Protein AF-A0A9W4PQX6-F1 (afdb_monomer)

pLDDT: mean 71.36, std 23.16, range [23.3, 97.5]

Nearest PDB structures (foldseek):
  2qww-assembly2_C  TM=5.609E-01  e=3.267E-01  Listeria monocytogenes serotype 4b str. F2365
  1ft9-assembly1_A  TM=4.928E-01  e=2.967E-01  Rhodospirillum rubrum
  6ix3-assembly1_A  TM=4.079E-01  e=1.087E+00  Aspergillus flavus NRRL3357
  8gx4-assembly1_A  TM=3.384E-01  e=5.036E-01  Apiospora montagnei NRRL 25634
  4gcv-assembly1_A  TM=5.183E-01  e=6.756E+00  Pseudomonas aeruginosa PAO1

Sequence (365 aa):
MRIHGFICISLPDEKLQSRQFAIALAAVDKQWQKLVLSVGYALLAWQEEPMTEKRDIGQQRVIEPTAARIAALKSDPQFTAAVLRFAEAVASHYRNRWLLNRLLNDRGRFLLAFLALDLHYNGEGEEGPPGLTAGRLKAACVTHGVCSAGRAGSVLATMRLFGLLAEARGRDGRERLLIPTERLLTIHRERWRKVFAAVAVVLPEGEAGASNLANERFIAAFVRELMLRFRAGLRPLDWAPELSVFAERDGGMMIALQLLAAYLAKSEGLGGQAQADLTIAGIAQRYSVSRAHVLGMLRSAEAAGLIRRMPDNRILVTPQMVDSFDNFFAGIILLQGDAIRSALSAAGSVRPRTVPKFTADEAPA

Mean predicted aligned error: 13.08 Å

Foldseek 3Di:
DDDDDDDDDDDDDPVVVVVVVVVVVVVVVVVVVVVVVVVVVVVVVPPDDDPPDLDPDDPPPQDACDPVLLVVLLPDPLLVVLLLLQLCLVLVLLPPPVLCLVQPQAQLSVVLLLLQLQLQLPNDPNPHDRFDALVSSQVVCVVLVSDHSVVSNVSVVVCVVVVQWFWFADPVSPTTTIDGDVVVLVSVLSSLLSNLVSLVSRAVLSVVLNVCSVPVLLVNQLSVSLVVCSSSPDDLCVLQVLQVLQNVARNSVVVLSLLVNQQVVCVVPDPDWGWRPDALVNSCVSSVHDSVSSVVSVVSNVVSVQWDADPVRTITGDVSSVVSSSSSSSSVSVSSSVSSVRSVVSSVPDDDPPSDPRDRDPDDD

Secondary structure (DSSP, 8-state):
---------PPP-HHHHHHHHHHHHHHHHHHHHHHHHHHHHHTGGGS-------------------HHHHHHHHTSTTHHHHHHHHHHHHHHHHTT-TTHHHHSSSHHHHHHHHHHHHHHHT-STTTSPP-B-HHHHHHHHHHTTS--HHHHHHHHHHHHHTTSEEEEE-TTSSSEEEEE-HHHHHHHHHHHHHHHHHHTTT-THHHHHHHTTT-HHHHHHHHHHHHHHHHTT--GGGG-GGGHHHHTSTTHHHHHHHHHHHHHHHHTTSSS-PEE---HHHHHHHHT--HHHHHHHHHHHHHTTSEEE-TTS-EEEPHHHHHHHHHHHHHHHHHHHHHHHHHHHHHHH-PPP-----PPP----

Solvent-accessible surface area (backbone atoms only — not comparable to full-atom values): 20488 Å² total; per-residue (Å²): 137,90,86,86,85,83,86,81,82,82,76,82,63,69,68,57,58,54,50,53,50,52,51,53,53,52,53,48,50,59,56,44,55,60,47,52,64,58,48,58,60,59,64,68,69,69,70,88,78,82,86,87,67,90,67,89,70,74,92,66,83,71,84,71,66,44,72,68,57,29,53,55,48,64,70,38,91,44,33,67,60,21,48,53,41,33,53,47,41,57,50,61,63,50,58,92,32,68,68,51,49,67,60,45,48,42,71,41,43,48,50,48,55,52,51,46,53,26,21,40,62,50,20,61,65,95,82,36,70,57,52,20,31,74,65,57,50,20,50,52,25,45,78,68,72,46,40,53,48,67,58,44,48,53,52,51,52,48,36,38,75,72,55,31,35,40,63,30,78,33,98,80,68,75,48,69,29,43,40,79,26,72,64,39,51,48,56,50,44,58,51,46,42,37,43,21,56,16,30,37,56,78,35,72,39,13,53,59,43,47,75,36,65,85,37,64,58,34,51,41,34,30,44,42,44,50,48,54,38,46,70,70,62,61,52,67,48,77,58,17,61,80,55,47,65,26,58,80,38,84,50,26,50,61,52,51,50,48,47,48,50,35,26,54,68,32,55,81,74,45,90,77,87,31,63,31,95,62,49,67,67,59,52,20,65,76,65,75,45,54,60,68,56,54,52,54,42,52,53,50,34,34,76,70,52,32,32,45,80,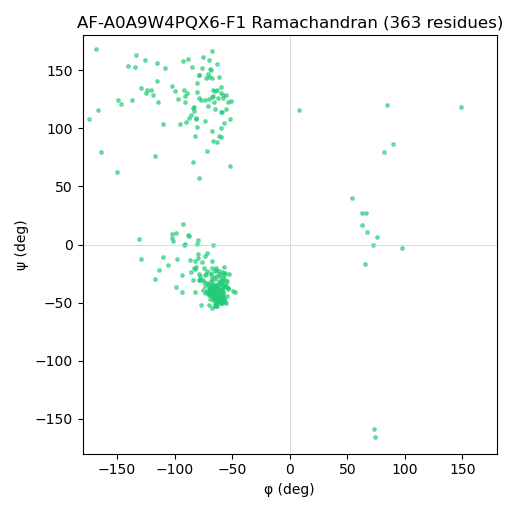44,100,86,66,44,46,36,71,30,71,61,38,51,53,36,48,51,34,28,46,35,34,47,43,45,49,51,36,54,22,35,52,51,9,55,55,48,51,76,70,56,82,79,79,76,73,76,86,67,66,61,69,83,72,84,129

Radius of gyration: 23.47 Å; Cα contacts (8 Å, |Δi|>4): 393; chains: 1; bounding box: 66×84×63 Å

Structure (mmCIF, N/CA/C/O backbone):
data_AF-A0A9W4PQX6-F1
#
_entry.id   AF-A0A9W4PQX6-F1
#
loop_
_atom_site.group_PDB
_atom_site.id
_atom_site.type_symbol
_atom_site.label_atom_id
_atom_site.label_alt_id
_atom_site.label_comp_id
_atom_site.label_asym_id
_atom_site.label_entity_id
_atom_site.label_seq_id
_atom_site.pdbx_PDB_ins_code
_atom_site.Cartn_x
_atom_site.Cartn_y
_atom_site.Cartn_z
_atom_site.occupancy
_atom_site.B_iso_or_equiv
_atom_site.auth_seq_id
_atom_site.auth_comp_id
_atom_site.auth_asym_id
_atom_site.auth_atom_id
_atom_site.pdbx_PDB_model_num
ATOM 1 N N . MET A 1 1 ? 40.539 61.967 -13.193 1.00 32.31 1 MET A N 1
ATOM 2 C CA . MET A 1 1 ? 39.643 61.757 -14.350 1.00 32.31 1 MET A CA 1
ATOM 3 C C . MET A 1 1 ? 38.990 60.388 -14.178 1.00 32.31 1 MET A C 1
ATOM 5 O O . MET A 1 1 ? 39.708 59.407 -14.062 1.00 32.31 1 MET A O 1
ATOM 9 N N . ARG A 1 2 ? 37.664 60.360 -13.985 1.00 33.97 2 ARG A N 1
ATOM 10 C CA . ARG A 1 2 ? 36.819 59.164 -13.772 1.00 33.97 2 ARG A CA 1
ATOM 11 C C . ARG A 1 2 ? 36.700 58.348 -15.060 1.00 33.97 2 ARG A C 1
ATOM 13 O O . ARG A 1 2 ? 36.529 59.005 -16.076 1.00 33.97 2 ARG A O 1
ATOM 20 N N . ILE A 1 3 ? 36.596 57.012 -14.978 1.00 26.78 3 ILE A N 1
ATOM 21 C CA . ILE A 1 3 ? 35.577 56.212 -15.700 1.00 26.78 3 ILE A CA 1
ATOM 22 C C . ILE A 1 3 ? 35.178 54.992 -14.838 1.00 26.78 3 ILE A C 1
ATOM 24 O O . ILE A 1 3 ? 36.016 54.177 -14.464 1.00 26.78 3 ILE A O 1
ATOM 28 N N . HIS A 1 4 ? 33.881 54.916 -14.519 1.00 30.69 4 HIS A N 1
ATOM 29 C CA . HIS A 1 4 ? 33.135 53.768 -13.988 1.00 30.69 4 HIS A CA 1
ATOM 30 C C . HIS A 1 4 ? 32.661 52.865 -15.139 1.00 30.69 4 HIS A C 1
ATOM 32 O O . HIS A 1 4 ? 32.341 53.375 -16.210 1.00 30.69 4 HIS A O 1
ATOM 38 N N . GLY A 1 5 ? 32.481 51.566 -14.885 1.00 25.84 5 GLY A N 1
ATOM 39 C CA . GLY A 1 5 ? 31.756 50.666 -15.788 1.00 25.84 5 GLY A CA 1
ATOM 40 C C . GLY A 1 5 ? 31.344 49.359 -15.109 1.00 25.84 5 GLY A C 1
ATOM 41 O O . GLY A 1 5 ? 32.008 48.346 -15.281 1.00 25.84 5 GLY A O 1
ATOM 42 N N . PHE A 1 6 ? 30.259 49.386 -14.329 1.00 27.08 6 PHE A N 1
ATOM 43 C CA . PHE A 1 6 ? 29.536 48.188 -13.884 1.00 27.08 6 PHE A CA 1
ATOM 44 C C . PHE A 1 6 ? 28.434 47.879 -14.908 1.00 27.08 6 PHE A C 1
ATOM 46 O O . PHE A 1 6 ? 27.573 48.723 -15.159 1.00 27.08 6 PHE A O 1
ATOM 53 N N . ILE A 1 7 ? 28.452 46.680 -15.491 1.00 26.45 7 ILE A N 1
ATOM 54 C CA . ILE A 1 7 ? 27.360 46.150 -16.317 1.00 26.45 7 ILE A CA 1
ATOM 55 C C . ILE A 1 7 ? 26.322 45.542 -15.368 1.00 26.45 7 ILE A C 1
ATOM 57 O O . ILE A 1 7 ? 26.598 44.570 -14.670 1.00 26.45 7 ILE A O 1
ATOM 61 N N . CYS A 1 8 ? 25.132 46.139 -15.335 1.00 23.45 8 CYS A N 1
ATOM 62 C CA . CYS A 1 8 ? 23.981 45.663 -14.577 1.00 23.45 8 CYS A CA 1
ATOM 63 C C . CYS A 1 8 ? 23.167 44.709 -15.470 1.00 23.45 8 CYS A C 1
ATOM 65 O O . CYS A 1 8 ? 22.493 45.158 -16.398 1.00 23.45 8 CYS A O 1
ATOM 67 N N . ILE A 1 9 ? 23.238 43.398 -15.224 1.00 28.42 9 ILE A N 1
ATOM 68 C CA . ILE A 1 9 ? 22.330 42.418 -15.839 1.00 28.42 9 ILE A CA 1
ATOM 69 C C . ILE A 1 9 ? 21.036 42.442 -15.018 1.00 28.42 9 ILE A C 1
ATOM 71 O O . ILE A 1 9 ? 21.017 42.007 -13.869 1.00 28.42 9 ILE A O 1
ATOM 75 N N . SER A 1 10 ? 19.966 43.000 -15.587 1.00 26.70 10 SER A N 1
ATOM 76 C CA . SER A 1 10 ? 18.638 42.999 -14.962 1.00 26.70 10 SER A CA 1
ATOM 77 C C . SER A 1 10 ? 18.047 41.588 -14.993 1.00 26.70 10 SER A C 1
ATOM 79 O O . SER A 1 10 ? 17.844 41.021 -16.065 1.00 26.70 10 SER A O 1
ATOM 81 N N . LEU A 1 11 ? 17.773 41.028 -13.814 1.00 28.11 11 LEU A N 1
ATOM 82 C CA . LEU A 1 11 ? 16.992 39.800 -13.650 1.00 28.11 11 LEU A CA 1
ATOM 83 C C . LEU A 1 11 ? 15.502 40.091 -13.923 1.00 28.11 11 LEU A C 1
ATOM 85 O O . LEU A 1 11 ? 15.027 41.173 -13.566 1.00 28.11 11 LEU A O 1
ATOM 89 N N . PRO A 1 12 ? 14.753 39.167 -14.552 1.00 36.75 12 PRO A N 1
ATOM 90 C CA . PRO A 1 12 ? 13.342 39.378 -14.851 1.00 36.75 12 PRO A CA 1
ATOM 91 C C . PRO A 1 12 ? 12.485 39.419 -13.577 1.00 36.75 12 PRO A C 1
ATOM 93 O O . PRO A 1 12 ? 12.720 38.686 -12.619 1.00 36.75 12 PRO A O 1
ATOM 96 N N . ASP A 1 13 ? 11.476 40.290 -13.607 1.00 43.06 13 ASP A N 1
ATOM 97 C CA . ASP A 1 13 ? 10.558 40.609 -12.512 1.00 43.06 13 ASP A CA 1
ATOM 98 C C . ASP A 1 13 ? 9.788 39.366 -12.016 1.00 43.06 13 ASP A C 1
ATOM 100 O O . ASP A 1 13 ? 8.944 38.796 -12.716 1.00 43.06 13 ASP A O 1
ATOM 104 N N . GLU A 1 14 ? 10.070 38.968 -10.775 1.00 34.97 14 GLU A N 1
ATOM 105 C CA . GLU A 1 14 ? 9.488 37.840 -10.032 1.00 34.97 14 GLU A CA 1
ATOM 106 C C . GLU A 1 14 ? 7.942 37.883 -9.999 1.00 34.97 14 GLU A C 1
ATOM 108 O O . GLU A 1 14 ? 7.259 36.853 -9.954 1.00 34.97 14 GLU A O 1
ATOM 113 N N . LYS A 1 15 ? 7.349 39.080 -10.129 1.00 37.41 15 LYS A N 1
ATOM 114 C CA . LYS A 1 15 ? 5.890 39.260 -10.202 1.00 37.41 15 LYS A CA 1
ATOM 115 C C . LYS A 1 15 ? 5.291 38.817 -11.538 1.00 37.41 15 LYS A C 1
ATOM 117 O O . LYS A 1 15 ? 4.115 38.438 -11.576 1.00 37.41 15 LYS A O 1
ATOM 122 N N . LEU A 1 16 ? 6.065 38.835 -12.624 1.00 35.56 16 LEU A N 1
ATOM 123 C CA . LEU A 1 16 ? 5.603 38.433 -13.954 1.00 35.56 16 LEU A CA 1
ATOM 124 C C . LEU A 1 16 ? 5.495 36.902 -14.068 1.00 35.56 16 LEU A C 1
ATOM 126 O O . LEU A 1 16 ? 4.502 36.396 -14.594 1.00 35.56 16 LEU A O 1
ATOM 130 N N . GLN A 1 17 ? 6.451 36.166 -13.487 1.00 36.84 17 GLN A N 1
ATOM 131 C CA . GLN A 1 17 ? 6.429 34.697 -13.426 1.00 36.84 17 GLN A CA 1
ATOM 132 C C . GLN A 1 17 ? 5.289 34.176 -12.540 1.00 36.84 17 GLN A C 1
ATOM 134 O O . GLN A 1 17 ? 4.568 33.256 -12.929 1.00 36.84 17 GLN A O 1
ATOM 139 N N . SER A 1 18 ? 5.045 34.821 -11.395 1.00 34.16 18 SER A N 1
ATOM 140 C CA . SER A 1 18 ? 3.942 34.462 -10.493 1.00 34.16 18 SER A CA 1
ATOM 141 C C . SER A 1 18 ? 2.560 34.664 -11.143 1.00 34.16 18 SER A C 1
ATOM 143 O O . SER A 1 18 ? 1.666 33.822 -11.019 1.00 34.16 18 SER A O 1
ATOM 145 N N . ARG A 1 19 ? 2.393 35.730 -11.942 1.00 33.38 19 ARG A N 1
ATOM 146 C CA . ARG A 1 19 ? 1.160 35.978 -12.710 1.00 33.38 19 ARG A CA 1
ATOM 147 C C . ARG A 1 19 ? 0.950 34.983 -13.850 1.00 33.38 19 ARG A C 1
ATOM 149 O O . ARG A 1 19 ? -0.172 34.515 -14.027 1.00 33.38 19 ARG A O 1
ATOM 156 N N . GLN A 1 20 ? 1.994 34.626 -14.596 1.00 35.16 20 GLN A N 1
ATOM 157 C CA . GLN A 1 20 ? 1.889 33.618 -15.659 1.00 35.16 20 GLN A CA 1
ATOM 158 C C . GLN A 1 20 ? 1.572 32.222 -15.096 1.00 35.16 20 GLN A C 1
ATOM 160 O O . GLN A 1 20 ? 0.740 31.510 -15.659 1.00 35.16 20 GLN A O 1
ATOM 165 N N . PHE A 1 21 ? 2.134 31.871 -13.934 1.00 33.53 21 PHE A N 1
ATOM 166 C CA . PHE A 1 21 ? 1.830 30.625 -13.226 1.00 33.53 21 PHE A CA 1
ATOM 167 C C . PHE A 1 21 ? 0.376 30.577 -12.724 1.00 33.53 21 PHE A C 1
ATOM 169 O O . PHE A 1 21 ? -0.311 29.569 -12.894 1.00 33.53 21 PHE A O 1
ATOM 176 N N . ALA A 1 22 ? -0.139 31.687 -12.181 1.00 32.38 22 ALA A N 1
ATOM 177 C CA . ALA A 1 22 ? -1.535 31.799 -11.753 1.00 32.38 22 ALA A CA 1
ATOM 178 C C . ALA A 1 22 ? -2.531 31.714 -12.929 1.00 32.38 22 ALA A C 1
ATOM 180 O O . ALA A 1 22 ? -3.585 31.089 -12.804 1.00 32.38 22 ALA A O 1
ATOM 181 N N . ILE A 1 23 ? -2.188 32.289 -14.088 1.00 35.59 23 ILE A N 1
ATOM 182 C CA . ILE A 1 23 ? -3.003 32.207 -15.312 1.00 35.59 23 ILE A CA 1
ATOM 183 C C . ILE A 1 23 ? -3.014 30.774 -15.867 1.00 35.59 23 ILE A C 1
ATOM 185 O O . ILE A 1 23 ? -4.077 30.278 -16.243 1.00 35.59 23 ILE A O 1
ATOM 189 N N . ALA A 1 24 ? -1.873 30.074 -15.848 1.00 30.69 24 ALA A N 1
ATOM 190 C CA . ALA A 1 24 ? -1.791 28.664 -16.234 1.00 30.69 24 ALA A CA 1
ATOM 191 C C . ALA A 1 24 ? -2.623 27.761 -15.301 1.00 30.69 24 ALA A C 1
ATOM 193 O O . ALA A 1 24 ? -3.370 26.908 -15.776 1.00 30.69 24 ALA A O 1
ATOM 194 N N . LEU A 1 25 ? -2.583 28.000 -13.985 1.00 32.41 25 LEU A N 1
ATOM 195 C CA . LEU A 1 25 ? -3.416 27.306 -12.991 1.00 32.41 25 LEU A CA 1
ATOM 196 C C . LEU A 1 25 ? -4.920 27.541 -13.202 1.00 32.41 25 LEU A C 1
ATOM 198 O O . LEU A 1 25 ? -5.701 26.595 -13.127 1.00 32.41 25 LEU A O 1
ATOM 202 N N . ALA A 1 26 ? -5.331 28.772 -13.517 1.00 30.94 26 ALA A N 1
ATOM 203 C CA . ALA A 1 26 ? -6.734 29.107 -13.770 1.00 30.94 26 ALA A CA 1
ATOM 204 C C . ALA A 1 26 ? -7.260 28.540 -15.106 1.00 30.94 26 ALA A C 1
ATOM 206 O O . ALA A 1 26 ? -8.431 28.165 -15.210 1.00 30.94 26 ALA A O 1
ATOM 207 N N . ALA A 1 27 ? -6.403 28.450 -16.129 1.00 30.02 27 ALA A N 1
ATOM 208 C CA . ALA A 1 27 ? -6.736 27.821 -17.408 1.00 30.02 27 ALA A CA 1
ATOM 209 C C . ALA A 1 27 ? -6.900 26.297 -17.265 1.00 30.02 27 ALA A C 1
ATOM 211 O O . ALA A 1 27 ? -7.849 25.721 -17.801 1.00 30.02 27 ALA A O 1
ATOM 212 N N . VAL A 1 28 ? -6.030 25.670 -16.465 1.00 32.38 28 VAL A N 1
ATOM 213 C CA . VAL A 1 28 ? -6.141 24.265 -16.058 1.00 32.38 28 VAL A CA 1
ATOM 214 C C . VAL A 1 28 ? -7.462 24.058 -15.302 1.00 32.38 28 VAL A C 1
ATOM 216 O O . VAL A 1 28 ? -8.259 23.220 -15.710 1.00 32.38 28 VAL A O 1
ATOM 219 N N . ASP A 1 29 ? -7.790 24.874 -14.302 1.00 31.98 29 ASP A N 1
ATOM 220 C CA . ASP A 1 29 ? -9.014 24.714 -13.497 1.00 31.98 29 ASP A CA 1
ATOM 221 C C . ASP A 1 29 ? -10.322 24.743 -14.326 1.00 31.98 29 ASP A C 1
ATOM 223 O O . ASP A 1 29 ? -11.192 23.884 -14.163 1.00 31.98 29 ASP A O 1
ATOM 227 N N . LYS A 1 30 ? -10.439 25.641 -15.317 1.00 30.09 30 LYS A N 1
ATOM 228 C CA . LYS A 1 30 ? -11.629 25.719 -16.196 1.00 30.09 30 LYS A CA 1
ATOM 229 C C . LYS A 1 30 ? -11.773 24.533 -17.154 1.00 30.09 30 LYS A C 1
ATOM 231 O O . LYS A 1 30 ? -12.891 24.092 -17.432 1.00 30.09 30 LYS A O 1
ATOM 236 N N . GLN A 1 31 ? -10.664 24.007 -17.672 1.00 32.38 31 GLN A N 1
ATOM 237 C CA . GLN A 1 31 ? -10.676 22.836 -18.555 1.00 32.38 31 GLN A CA 1
ATOM 238 C C . GLN A 1 31 ? -10.920 21.546 -17.750 1.00 32.38 31 GLN A C 1
ATOM 240 O O . GLN A 1 31 ? -11.607 20.636 -18.218 1.00 32.38 31 GLN A O 1
ATOM 245 N N . TRP A 1 32 ? -10.465 21.520 -16.493 1.00 28.58 32 TRP A N 1
ATOM 246 C CA . TRP A 1 32 ? -10.729 20.461 -15.521 1.00 28.58 32 TRP A CA 1
ATOM 247 C C . TRP A 1 32 ? -12.179 20.428 -15.028 1.00 28.58 32 TRP A C 1
ATOM 249 O O . TRP A 1 32 ? -12.719 19.335 -14.892 1.00 28.58 32 TRP A O 1
ATOM 259 N N . GLN A 1 33 ? -12.855 21.565 -14.830 1.00 28.39 33 GLN A N 1
ATOM 260 C CA . GLN A 1 33 ? -14.284 21.583 -14.471 1.00 28.39 33 GLN A CA 1
ATOM 261 C C . GLN A 1 33 ? -15.171 20.952 -15.559 1.00 28.39 33 GLN A C 1
ATOM 263 O O . GLN A 1 33 ? -16.086 20.191 -15.246 1.00 28.39 33 GLN A O 1
ATOM 268 N N . LYS A 1 34 ? -14.852 21.174 -16.844 1.00 28.42 34 LYS A N 1
ATOM 269 C CA . LYS A 1 34 ? -15.540 20.506 -17.966 1.00 28.42 34 LYS A CA 1
ATOM 270 C C . LYS A 1 34 ? -15.238 19.001 -18.030 1.00 28.42 34 LYS A C 1
ATOM 272 O O . LYS A 1 34 ? -16.135 18.214 -18.320 1.00 28.42 34 LYS A O 1
ATOM 277 N N . LEU A 1 35 ? -14.010 18.589 -17.699 1.00 26.25 35 LEU A N 1
ATOM 278 C CA . LEU A 1 35 ? -13.604 17.179 -17.670 1.00 26.25 35 LEU A CA 1
ATOM 279 C C . LEU A 1 35 ? -14.236 16.417 -16.488 1.00 26.25 35 LEU A C 1
ATOM 281 O O . LEU A 1 35 ? -14.720 15.303 -16.660 1.00 26.25 35 LEU A O 1
ATOM 285 N N . VAL A 1 36 ? -14.300 17.028 -15.302 1.00 26.38 36 VAL A N 1
ATOM 286 C CA . VAL A 1 36 ? -14.896 16.452 -14.081 1.00 26.38 36 VAL A CA 1
ATOM 287 C C . VAL A 1 36 ? -16.397 16.192 -14.251 1.00 26.38 36 VAL A C 1
ATOM 289 O O . VAL A 1 36 ? -16.878 15.148 -13.815 1.00 26.38 36 VAL A O 1
ATOM 292 N N . LEU A 1 37 ? -17.117 17.067 -14.960 1.00 25.92 37 LEU A N 1
ATOM 293 C CA . LEU A 1 37 ? -18.530 16.848 -15.290 1.00 25.92 37 LEU A CA 1
ATOM 294 C C . LEU A 1 37 ? -18.735 15.689 -16.286 1.00 25.92 37 LEU A C 1
ATOM 296 O O . LEU A 1 37 ? -19.722 14.969 -16.178 1.00 25.92 37 LEU A O 1
ATOM 300 N N . SER A 1 38 ? -17.781 15.442 -17.192 1.00 23.78 38 SER A N 1
ATOM 301 C CA . SER A 1 38 ? -17.826 14.290 -18.112 1.00 23.78 38 SER A CA 1
ATOM 302 C C . SER A 1 38 ? -17.424 12.956 -17.456 1.00 23.78 38 SER A C 1
ATOM 304 O O . SER A 1 38 ? -17.936 11.900 -17.818 1.00 23.78 38 SER A O 1
ATOM 306 N N . VAL A 1 39 ? -16.549 12.995 -16.443 1.00 26.14 39 VAL A N 1
ATOM 307 C CA . VAL A 1 39 ? -16.068 11.816 -15.697 1.00 26.14 39 VAL A CA 1
ATOM 308 C C . VAL A 1 39 ? -17.096 11.326 -14.671 1.00 26.14 39 VAL A C 1
ATOM 310 O O . VAL A 1 39 ? -17.155 10.129 -14.396 1.00 26.14 39 VAL A O 1
ATOM 313 N N . GLY A 1 40 ? -17.955 12.215 -14.160 1.00 23.30 40 GLY A N 1
ATOM 314 C CA . GLY A 1 40 ? -19.040 11.857 -13.239 1.00 23.30 40 GLY A CA 1
ATOM 315 C C . GLY A 1 40 ? -20.031 10.828 -13.803 1.00 23.30 40 GLY A C 1
ATOM 316 O O . GLY A 1 40 ? -20.529 10.000 -13.049 1.00 23.30 40 GLY A O 1
ATOM 317 N N . TYR A 1 41 ? -20.249 10.809 -15.123 1.00 23.72 41 TYR A N 1
ATOM 318 C CA . TYR A 1 41 ? -21.121 9.823 -15.779 1.00 23.72 41 TYR A CA 1
ATOM 319 C C . TYR A 1 41 ? -20.454 8.451 -15.971 1.00 23.72 41 TYR A C 1
ATOM 321 O O . TYR A 1 41 ? -21.124 7.427 -15.893 1.00 23.72 41 TYR A O 1
ATOM 329 N N . ALA A 1 42 ? -19.128 8.401 -16.138 1.00 25.17 42 ALA A N 1
ATOM 330 C CA . ALA A 1 42 ? -18.387 7.140 -16.243 1.00 25.17 42 ALA A CA 1
ATOM 331 C C . ALA A 1 42 ? -18.228 6.420 -14.887 1.00 25.17 42 ALA A C 1
ATOM 333 O O . ALA A 1 42 ? -18.003 5.214 -14.856 1.00 25.17 42 ALA A O 1
ATOM 334 N N . LEU A 1 43 ? -18.370 7.143 -13.768 1.00 23.91 43 LEU A N 1
ATOM 335 C CA . LEU A 1 43 ? -18.372 6.580 -12.410 1.00 23.91 43 LEU A CA 1
ATOM 336 C C . LEU A 1 43 ? -19.646 5.783 -12.080 1.00 23.91 43 LEU A C 1
ATOM 338 O O . LEU A 1 43 ? -19.595 4.920 -11.211 1.00 23.91 43 LEU A O 1
ATOM 342 N N . LEU A 1 44 ? -20.763 6.043 -12.771 1.00 25.16 44 LEU A N 1
ATOM 343 C CA . LEU A 1 44 ? -22.018 5.298 -12.597 1.00 25.16 44 LEU A CA 1
ATOM 344 C C . LEU A 1 44 ? -22.046 3.983 -13.394 1.00 25.16 44 LEU A C 1
ATOM 346 O O . LEU A 1 44 ? -22.762 3.068 -13.015 1.00 25.16 44 LEU A O 1
ATOM 350 N N . ALA A 1 45 ? -21.220 3.853 -14.436 1.00 25.30 45 ALA A N 1
ATOM 351 C CA . ALA A 1 45 ? -21.084 2.630 -15.235 1.00 25.30 45 ALA A CA 1
ATOM 352 C C . ALA A 1 45 ? -20.047 1.632 -14.669 1.00 25.30 45 ALA A C 1
ATOM 354 O O . ALA A 1 45 ? -19.695 0.666 -15.336 1.00 25.30 45 ALA A O 1
ATOM 355 N N . TRP A 1 46 ? -19.508 1.888 -13.468 1.00 31.27 46 TRP A N 1
ATOM 356 C CA . TRP A 1 46 ? -18.501 1.046 -12.798 1.00 31.27 46 TRP A CA 1
ATOM 357 C C . TRP A 1 46 ? -19.117 -0.021 -11.873 1.00 31.27 46 TRP A C 1
ATOM 359 O O . TRP A 1 46 ? -18.391 -0.779 -11.233 1.00 31.27 46 TRP A O 1
ATOM 369 N N . GLN A 1 47 ? -20.447 -0.080 -11.780 1.00 30.16 47 GLN A N 1
ATOM 370 C CA . GLN A 1 47 ? -21.140 -1.166 -11.096 1.00 30.16 47 GLN A CA 1
ATOM 371 C C . GLN A 1 47 ? -21.443 -2.269 -12.107 1.00 30.16 47 GLN A C 1
ATOM 373 O O . GLN A 1 47 ? -22.052 -1.991 -13.131 1.00 30.16 47 GLN A O 1
ATOM 378 N N . GLU A 1 48 ? -21.036 -3.491 -11.760 1.00 33.59 48 GLU A N 1
ATOM 379 C CA . GLU A 1 48 ? -21.229 -4.751 -12.494 1.00 33.59 48 GLU A CA 1
ATOM 380 C C . GLU A 1 48 ? -20.123 -5.101 -13.501 1.00 33.59 48 GLU A C 1
ATOM 382 O O . GLU A 1 48 ? -20.211 -4.824 -14.686 1.00 33.59 48 GLU A O 1
ATOM 387 N N . GLU A 1 49 ? -19.071 -5.760 -13.001 1.00 28.22 49 GLU A N 1
ATOM 388 C CA . GLU A 1 49 ? -18.674 -7.082 -13.514 1.00 28.22 49 GLU A CA 1
ATOM 389 C C . GLU A 1 49 ? -17.667 -7.742 -12.543 1.00 28.22 49 GLU A C 1
ATOM 391 O O . GLU A 1 49 ? -16.566 -7.220 -12.327 1.00 28.22 49 GLU A O 1
ATOM 396 N N . PRO A 1 50 ? -18.011 -8.875 -11.899 1.00 33.69 50 PRO A N 1
ATOM 397 C CA . PRO A 1 50 ? -17.031 -9.663 -11.165 1.00 33.69 50 PRO A CA 1
ATOM 398 C C . PRO A 1 50 ? -16.048 -10.274 -12.170 1.00 33.69 50 PRO A C 1
ATOM 400 O O . PRO A 1 50 ? -16.460 -10.941 -13.112 1.00 33.69 50 PRO A O 1
ATOM 403 N N . MET A 1 51 ? -14.740 -10.073 -11.972 1.00 37.16 51 MET A N 1
ATOM 404 C CA . MET A 1 51 ? -13.725 -10.765 -12.773 1.00 37.16 51 MET A CA 1
ATOM 405 C C . MET A 1 51 ? -13.756 -12.267 -12.463 1.00 37.16 51 MET A C 1
ATOM 407 O O . MET A 1 51 ? -13.059 -12.755 -11.573 1.00 37.16 51 MET A O 1
ATOM 411 N N . THR A 1 52 ? -14.578 -13.006 -13.199 1.00 33.00 52 THR A N 1
ATOM 412 C CA . THR A 1 52 ? -14.668 -14.464 -13.172 1.00 33.00 52 THR A CA 1
ATOM 413 C C . THR A 1 52 ? -13.599 -15.069 -14.074 1.00 33.00 52 THR A C 1
ATOM 415 O O . THR A 1 52 ? -13.916 -15.579 -15.136 1.00 33.00 52 THR A O 1
ATOM 418 N N . GLU A 1 53 ? -12.328 -14.988 -13.679 1.00 34.94 53 GLU A N 1
ATOM 419 C CA . GLU A 1 53 ? -11.321 -15.993 -14.058 1.00 34.94 53 GLU A CA 1
ATOM 420 C C . GLU A 1 53 ? -9.993 -15.721 -13.344 1.00 34.94 53 GLU A C 1
ATOM 422 O O . GLU A 1 53 ? -9.248 -14.795 -13.677 1.00 34.94 53 GLU A O 1
ATOM 427 N N . LYS A 1 54 ? -9.661 -16.566 -12.361 1.00 37.53 54 LYS A N 1
ATOM 428 C CA . LYS A 1 54 ? -8.277 -16.722 -11.903 1.00 37.53 54 LYS A CA 1
ATOM 429 C C . LYS A 1 54 ? -7.504 -17.369 -13.053 1.00 37.53 54 LYS A C 1
ATOM 431 O O . LYS A 1 54 ? -7.587 -18.576 -13.243 1.00 37.53 54 LYS A O 1
ATOM 436 N N . ARG A 1 55 ? -6.801 -16.568 -13.854 1.00 42.75 55 ARG A N 1
ATOM 437 C CA . ARG A 1 55 ? -5.919 -17.100 -14.900 1.00 42.75 55 ARG A CA 1
ATOM 438 C C . ARG A 1 55 ? -4.709 -17.757 -14.245 1.00 42.75 55 ARG A C 1
ATOM 440 O O . ARG A 1 55 ? -4.024 -17.120 -13.447 1.00 42.75 55 ARG A O 1
ATOM 447 N N . ASP A 1 56 ? -4.476 -19.016 -14.596 1.00 37.44 56 ASP A N 1
ATOM 448 C CA . ASP A 1 56 ? -3.340 -19.828 -14.161 1.00 37.44 56 ASP A CA 1
ATOM 449 C C . ASP A 1 56 ? -2.064 -19.327 -14.860 1.00 37.44 56 ASP A C 1
ATOM 451 O O . ASP A 1 56 ? -1.656 -19.795 -15.922 1.00 37.44 56 ASP A O 1
ATOM 455 N N . ILE A 1 57 ? -1.493 -18.251 -14.322 1.00 42.78 57 ILE A N 1
ATOM 456 C CA . ILE A 1 57 ? -0.197 -17.721 -14.745 1.00 42.78 57 ILE A CA 1
ATOM 457 C C . ILE A 1 57 ? 0.854 -18.573 -14.044 1.00 42.78 57 ILE A C 1
ATOM 459 O O . ILE A 1 57 ? 0.977 -18.473 -12.828 1.00 42.78 57 ILE A O 1
ATOM 463 N N . GLY A 1 58 ? 1.542 -19.410 -14.829 1.00 41.72 58 GLY A N 1
ATOM 464 C CA . GLY A 1 58 ? 2.696 -20.257 -14.496 1.00 41.72 58 GLY A CA 1
ATOM 465 C C . GLY A 1 58 ? 3.083 -20.333 -13.019 1.00 41.72 58 GLY A C 1
ATOM 466 O O . GLY A 1 58 ? 3.531 -19.345 -12.446 1.00 41.72 58 GLY A O 1
ATOM 467 N N . GLN A 1 59 ? 2.956 -21.534 -12.447 1.00 40.81 59 GLN A N 1
ATOM 468 C CA . GLN A 1 59 ? 3.208 -21.926 -11.053 1.00 40.81 59 GLN A CA 1
ATOM 469 C C . GLN A 1 59 ? 4.590 -21.524 -10.493 1.00 40.81 59 GLN A C 1
ATOM 471 O O . GLN A 1 59 ? 5.409 -22.362 -10.122 1.00 40.81 59 GLN A O 1
ATOM 476 N N . GLN A 1 60 ? 4.846 -20.236 -10.321 1.00 47.88 60 GLN A N 1
ATOM 477 C CA . GLN A 1 60 ? 5.750 -19.758 -9.294 1.00 47.88 60 GLN A CA 1
ATOM 478 C C . GLN A 1 60 ? 4.887 -19.644 -8.042 1.00 47.88 60 GLN A C 1
ATOM 480 O O . GLN A 1 60 ? 3.936 -18.865 -8.021 1.00 47.88 60 GLN A O 1
ATOM 485 N N . ARG A 1 61 ? 5.133 -20.496 -7.034 1.00 58.56 61 ARG A N 1
ATOM 486 C CA . ARG A 1 61 ? 4.329 -20.537 -5.800 1.00 58.56 61 ARG A CA 1
ATOM 487 C C . ARG A 1 61 ? 4.383 -19.175 -5.109 1.00 58.56 61 ARG A C 1
ATOM 489 O O . ARG A 1 61 ? 5.278 -18.907 -4.311 1.00 58.56 61 ARG A O 1
ATOM 496 N N . VAL A 1 62 ? 3.418 -18.316 -5.422 1.00 68.38 62 VAL A N 1
ATOM 497 C CA . VAL A 1 62 ? 3.154 -17.092 -4.681 1.00 68.38 62 VAL A CA 1
ATOM 498 C C . VAL A 1 62 ? 2.837 -17.510 -3.253 1.00 68.38 62 VAL A C 1
ATOM 500 O O . VAL A 1 62 ? 1.851 -18.197 -2.999 1.00 68.38 62 VAL A O 1
ATOM 503 N N . ILE A 1 63 ? 3.708 -17.124 -2.323 1.00 76.94 63 ILE A N 1
ATOM 504 C CA . ILE A 1 63 ? 3.464 -17.352 -0.903 1.00 76.94 63 ILE A CA 1
ATOM 505 C C . ILE A 1 63 ? 2.391 -16.356 -0.468 1.00 76.94 63 ILE A C 1
ATOM 507 O O . ILE A 1 63 ? 2.650 -15.156 -0.357 1.00 76.94 63 ILE A O 1
ATOM 511 N N . GLU A 1 64 ? 1.180 -16.861 -0.261 1.00 81.56 64 GLU A N 1
ATOM 512 C CA . GLU A 1 64 ? 0.070 -16.082 0.266 1.00 81.56 64 GLU A CA 1
ATOM 513 C C . GLU A 1 64 ? 0.175 -15.965 1.803 1.00 81.56 64 GLU A C 1
ATOM 515 O O . GLU A 1 64 ? 0.518 -16.933 2.498 1.00 81.56 64 GLU A O 1
ATOM 520 N N . PRO A 1 65 ? -0.106 -14.785 2.376 1.00 87.69 65 PRO A N 1
ATOM 521 C CA . PRO A 1 65 ? -0.413 -14.628 3.793 1.00 87.69 65 PRO A CA 1
ATOM 522 C C . PRO A 1 65 ? -1.674 -15.421 4.171 1.00 87.69 65 PRO A C 1
ATOM 524 O O . PRO A 1 65 ? -2.795 -14.943 4.033 1.00 87.69 65 PRO A O 1
ATOM 527 N N . THR A 1 66 ? -1.498 -16.659 4.634 1.00 92.44 66 THR A N 1
ATOM 528 C CA . THR A 1 66 ? -2.618 -17.489 5.095 1.00 92.44 66 THR A CA 1
ATOM 529 C C . THR A 1 66 ? -3.195 -16.962 6.411 1.00 92.44 66 THR A C 1
ATOM 531 O O . THR A 1 66 ? -2.496 -16.310 7.190 1.00 92.44 66 THR A O 1
ATOM 534 N N . ALA A 1 67 ? -4.446 -17.321 6.715 1.00 92.25 67 ALA A N 1
ATOM 535 C CA . ALA A 1 67 ? -5.100 -16.962 7.978 1.00 92.25 67 ALA A CA 1
ATOM 536 C C . ALA A 1 67 ? -4.274 -17.372 9.214 1.00 92.25 67 ALA A C 1
ATOM 538 O O . ALA A 1 67 ? -4.160 -16.605 10.166 1.00 92.25 67 ALA A O 1
ATOM 539 N N . ALA A 1 68 ? -3.619 -18.540 9.174 1.00 95.25 68 ALA A N 1
ATOM 540 C CA . ALA A 1 68 ? -2.741 -18.999 10.251 1.00 95.25 68 ALA A CA 1
ATOM 541 C C . ALA A 1 68 ? -1.509 -18.095 10.438 1.00 95.25 68 ALA A C 1
ATOM 543 O O . ALA A 1 68 ? -1.141 -17.783 11.568 1.00 95.25 68 ALA A O 1
ATOM 544 N N . ARG A 1 69 ? -0.885 -17.632 9.345 1.00 96.19 69 ARG A N 1
ATOM 545 C CA . ARG A 1 69 ? 0.256 -16.702 9.413 1.00 96.19 69 ARG A CA 1
ATOM 546 C C . ARG A 1 69 ? -0.170 -15.323 9.905 1.00 96.19 69 ARG A C 1
ATOM 548 O O . ARG A 1 69 ? 0.561 -14.711 10.676 1.00 96.19 69 ARG A O 1
ATOM 555 N N . ILE A 1 70 ? -1.343 -14.854 9.479 1.00 95.75 70 ILE A N 1
ATOM 556 C CA . ILE A 1 70 ? -1.938 -13.601 9.956 1.00 95.75 70 ILE A CA 1
ATOM 557 C C . ILE A 1 70 ? -2.177 -13.679 11.467 1.00 95.75 70 ILE A C 1
ATOM 559 O O . ILE A 1 70 ? -1.722 -12.802 12.194 1.00 95.75 70 ILE A O 1
ATOM 563 N N . ALA A 1 71 ? -2.811 -14.751 11.951 1.00 96.25 71 ALA A N 1
ATOM 564 C CA . ALA A 1 71 ? -3.050 -14.959 13.377 1.00 96.25 71 ALA A CA 1
ATOM 565 C C . ALA A 1 71 ? -1.742 -15.044 14.182 1.00 96.25 71 ALA A C 1
ATOM 567 O O . ALA A 1 71 ? -1.632 -14.417 15.234 1.00 96.25 71 ALA A O 1
ATOM 568 N N . ALA A 1 72 ? -0.735 -15.757 13.667 1.00 96.75 72 ALA A N 1
ATOM 569 C CA . ALA A 1 72 ? 0.578 -15.839 14.300 1.00 96.75 72 ALA A CA 1
ATOM 570 C C . ALA A 1 72 ? 1.248 -14.460 14.407 1.00 96.75 72 ALA A C 1
ATOM 572 O O . ALA A 1 72 ? 1.714 -14.094 15.482 1.00 96.75 72 ALA A O 1
ATOM 573 N N . LEU A 1 73 ? 1.236 -13.660 13.334 1.00 96.19 73 LEU A N 1
ATOM 574 C CA . LEU A 1 73 ? 1.816 -12.315 13.361 1.00 96.19 73 LEU A CA 1
ATOM 575 C C . LEU A 1 73 ? 1.055 -11.378 14.313 1.00 96.19 73 LEU A C 1
ATOM 577 O O . LEU A 1 73 ? 1.685 -10.600 15.018 1.00 96.19 73 LEU A O 1
ATOM 581 N N . LYS A 1 74 ? -0.279 -11.477 14.382 1.00 95.81 74 LYS A N 1
ATOM 582 C CA . LYS A 1 74 ? -1.105 -10.706 15.332 1.00 95.81 74 LYS A CA 1
ATOM 583 C C . LYS A 1 74 ? -0.800 -11.032 16.796 1.00 95.81 74 LYS A C 1
ATOM 585 O O . LYS A 1 74 ? -1.025 -10.191 17.658 1.00 95.81 74 LYS A O 1
ATOM 590 N N . SER A 1 75 ? -0.316 -12.242 17.080 1.00 96.50 75 SER A N 1
ATOM 591 C CA . SER A 1 75 ? 0.077 -12.650 18.435 1.00 96.50 75 SER A CA 1
ATOM 592 C C . SER A 1 75 ? 1.456 -12.135 18.863 1.00 96.50 75 SER A C 1
ATOM 594 O O . SER A 1 75 ? 1.819 -12.282 20.029 1.00 96.50 75 SER A O 1
ATOM 596 N N . ASP A 1 76 ? 2.217 -11.525 17.947 1.00 96.12 76 ASP A N 1
ATOM 597 C CA . ASP A 1 76 ? 3.505 -10.918 18.269 1.00 96.12 76 ASP A CA 1
ATOM 598 C C . ASP A 1 76 ? 3.307 -9.703 19.200 1.00 96.12 76 ASP A C 1
ATOM 600 O O . ASP A 1 76 ? 2.529 -8.800 18.872 1.00 96.12 76 ASP A O 1
ATOM 604 N N . PRO A 1 77 ? 4.010 -9.619 20.346 1.00 95.94 77 PRO A N 1
ATOM 605 C CA . PRO A 1 77 ? 3.879 -8.492 21.271 1.00 95.94 77 PRO A CA 1
ATOM 606 C C . PRO A 1 77 ? 4.172 -7.117 20.649 1.00 95.94 77 PRO A C 1
ATOM 608 O O . PRO A 1 77 ? 3.683 -6.101 21.142 1.00 95.94 77 PRO A O 1
ATOM 611 N N . GLN A 1 78 ? 4.967 -7.059 19.577 1.00 94.94 78 GLN A N 1
ATOM 612 C CA . GLN A 1 78 ? 5.319 -5.829 18.865 1.00 94.94 78 GLN A CA 1
ATOM 613 C C . GLN A 1 78 ? 4.368 -5.516 17.699 1.00 94.94 78 GLN A C 1
ATOM 615 O O . GLN A 1 78 ? 4.517 -4.475 17.051 1.00 94.94 78 GLN A O 1
ATOM 620 N N . PHE A 1 79 ? 3.361 -6.359 17.444 1.00 94.00 79 PHE A N 1
ATOM 621 C CA . PHE A 1 79 ? 2.430 -6.197 16.329 1.00 94.00 79 PHE A CA 1
ATOM 622 C C . PHE A 1 79 ? 1.723 -4.837 16.338 1.00 94.00 79 PHE A C 1
ATOM 624 O O . PHE A 1 79 ? 1.762 -4.115 15.340 1.00 94.00 79 PHE A O 1
ATOM 631 N N . THR A 1 80 ? 1.156 -4.422 17.473 1.00 90.19 80 THR A N 1
ATOM 632 C CA . THR A 1 80 ? 0.473 -3.122 17.594 1.00 90.19 80 THR A CA 1
ATOM 633 C C . THR A 1 80 ? 1.408 -1.952 17.271 1.00 90.19 80 THR A C 1
ATOM 635 O O . THR A 1 80 ? 1.028 -1.019 16.560 1.00 90.19 80 THR A O 1
ATOM 638 N N . ALA A 1 81 ? 2.664 -2.019 17.723 1.00 89.56 81 ALA A N 1
ATOM 639 C CA . ALA A 1 81 ? 3.670 -1.007 17.408 1.00 89.56 81 ALA A CA 1
ATOM 640 C C . ALA A 1 81 ? 4.007 -0.987 15.905 1.00 89.56 81 ALA A C 1
ATOM 642 O O . ALA A 1 81 ? 4.164 0.087 15.314 1.00 89.56 81 ALA A O 1
ATOM 643 N N . ALA A 1 82 ? 4.064 -2.158 15.260 1.00 90.56 82 ALA A N 1
ATOM 644 C CA . ALA A 1 82 ? 4.247 -2.272 13.816 1.00 90.56 82 ALA A CA 1
ATOM 645 C C . ALA A 1 82 ? 3.070 -1.652 13.045 1.00 90.56 82 ALA A C 1
ATOM 647 O O . ALA A 1 82 ? 3.298 -0.866 12.122 1.00 90.56 82 ALA A O 1
ATOM 648 N N . VAL A 1 83 ? 1.826 -1.935 13.452 1.00 87.25 83 VAL A N 1
ATOM 649 C CA . VAL A 1 83 ? 0.600 -1.362 12.869 1.00 87.25 83 VAL A CA 1
ATOM 650 C C . VAL A 1 83 ? 0.611 0.160 12.959 1.00 87.25 83 VAL A C 1
ATOM 652 O O . VAL A 1 83 ? 0.424 0.834 11.945 1.00 87.25 83 VAL A O 1
ATOM 655 N N . LEU A 1 84 ? 0.900 0.718 14.138 1.00 83.75 84 LEU A N 1
ATOM 656 C CA . LEU A 1 84 ? 0.990 2.165 14.346 1.00 83.75 84 LEU A CA 1
ATOM 657 C C . LEU A 1 84 ? 2.039 2.808 13.435 1.00 83.75 84 LEU A C 1
ATOM 659 O O . LEU A 1 84 ? 1.760 3.793 12.742 1.00 83.75 84 LEU A O 1
ATOM 663 N N . ARG A 1 85 ? 3.238 2.218 13.375 1.00 84.81 85 ARG A N 1
ATOM 664 C CA . ARG A 1 85 ? 4.324 2.702 12.516 1.00 84.81 85 ARG A CA 1
ATOM 665 C C . ARG A 1 85 ? 3.956 2.619 11.035 1.00 84.81 85 ARG A C 1
ATOM 667 O O . ARG A 1 85 ? 4.284 3.530 10.272 1.00 84.81 85 ARG A O 1
ATOM 674 N N . PHE A 1 86 ? 3.251 1.566 10.622 1.00 82.44 86 PHE A N 1
ATOM 675 C CA . PHE A 1 86 ? 2.790 1.395 9.246 1.00 82.44 86 PHE A CA 1
ATOM 676 C C . PHE A 1 86 ? 1.695 2.408 8.893 1.00 82.44 86 PHE A C 1
ATOM 678 O O . PHE A 1 86 ? 1.772 3.067 7.853 1.00 82.44 86 PHE A O 1
ATOM 685 N N . ALA A 1 87 ? 0.697 2.581 9.759 1.00 75.44 87 ALA A N 1
ATOM 686 C CA . ALA A 1 87 ? -0.375 3.552 9.579 1.00 75.44 87 ALA A CA 1
ATOM 687 C C . ALA A 1 87 ? 0.184 4.979 9.456 1.00 75.44 87 ALA A C 1
ATOM 689 O O . ALA A 1 87 ? -0.209 5.718 8.551 1.00 75.44 87 ALA A O 1
ATOM 690 N N . GLU A 1 88 ? 1.173 5.343 10.278 1.00 75.06 88 GLU A N 1
ATOM 691 C CA . GLU A 1 88 ? 1.878 6.626 10.188 1.00 75.06 88 GLU A CA 1
ATOM 692 C C . GLU A 1 88 ? 2.703 6.752 8.896 1.00 75.06 88 GLU A C 1
ATOM 694 O O . GLU A 1 88 ? 2.706 7.802 8.2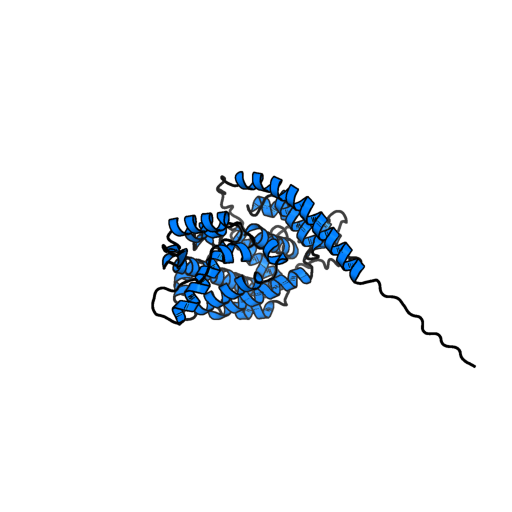40 1.00 75.06 88 GLU A O 1
ATOM 699 N N . ALA A 1 89 ? 3.376 5.679 8.471 1.00 73.75 89 ALA A N 1
ATOM 700 C CA . ALA A 1 89 ? 4.106 5.643 7.206 1.00 73.75 89 ALA A CA 1
ATOM 701 C C . ALA A 1 89 ? 3.182 5.920 6.011 1.00 73.75 89 ALA A C 1
ATOM 703 O O . ALA A 1 89 ? 3.537 6.708 5.128 1.00 73.75 89 ALA A O 1
ATOM 704 N N . VAL A 1 90 ? 1.988 5.321 6.012 1.00 69.12 90 VAL A N 1
ATOM 705 C CA . VAL A 1 90 ? 0.958 5.552 4.997 1.00 69.12 90 VAL A CA 1
ATOM 706 C C . VAL A 1 90 ? 0.427 6.980 5.106 1.00 69.12 90 VAL A C 1
ATOM 708 O O . VAL A 1 90 ? 0.519 7.728 4.136 1.00 69.12 90 VAL A O 1
ATOM 711 N N . ALA A 1 91 ? -0.051 7.405 6.277 1.00 67.50 91 ALA A N 1
ATOM 712 C CA . ALA A 1 91 ? -0.695 8.703 6.474 1.00 67.50 91 ALA A CA 1
ATOM 713 C C . ALA A 1 91 ? 0.242 9.897 6.218 1.00 67.50 91 ALA A C 1
ATOM 715 O O . ALA A 1 91 ? -0.164 10.876 5.588 1.00 67.50 91 ALA A O 1
ATOM 716 N N . SER A 1 92 ? 1.503 9.830 6.657 1.00 65.94 92 SER A N 1
ATOM 717 C CA . SER A 1 92 ? 2.483 10.917 6.494 1.00 65.94 92 SER A CA 1
ATOM 718 C C . SER A 1 92 ? 2.829 11.214 5.032 1.00 65.94 92 SER A C 1
ATOM 720 O O . SER A 1 92 ? 3.263 12.321 4.725 1.00 65.94 92 SER A O 1
ATOM 722 N N . HIS A 1 93 ? 2.618 10.263 4.116 1.00 60.47 93 HIS A N 1
ATOM 723 C CA . HIS A 1 93 ? 2.794 10.497 2.682 1.00 60.47 93 HIS A CA 1
ATOM 724 C C . HIS A 1 93 ? 1.674 11.374 2.093 1.00 60.47 93 HIS A C 1
ATOM 726 O O . HIS A 1 93 ? 1.901 12.085 1.114 1.00 60.47 93 HIS A O 1
ATOM 732 N N . TYR A 1 94 ? 0.495 11.365 2.728 1.00 54.44 94 TYR A N 1
ATOM 733 C CA . TYR A 1 94 ? -0.680 12.135 2.319 1.00 54.44 94 TYR A CA 1
ATOM 734 C C . TYR A 1 94 ? -0.851 13.455 3.096 1.00 54.44 94 TYR A C 1
ATOM 736 O O . TYR A 1 94 ? -1.636 14.322 2.713 1.00 54.44 94 TYR A O 1
ATOM 744 N N . ARG A 1 95 ? -0.126 13.685 4.197 1.00 53.19 95 ARG A N 1
ATOM 745 C CA . ARG A 1 95 ? -0.198 14.979 4.900 1.00 53.19 95 ARG A CA 1
ATOM 746 C C . ARG A 1 95 ? 0.534 16.061 4.097 1.00 53.19 95 ARG A C 1
ATOM 748 O O . ARG A 1 95 ? 1.713 15.929 3.789 1.00 53.19 95 ARG A O 1
ATOM 755 N N . ASN A 1 96 ? -0.172 17.149 3.782 1.00 46.72 96 ASN A N 1
ATOM 756 C CA . ASN A 1 96 ? 0.369 18.391 3.204 1.00 46.72 96 ASN A CA 1
ATOM 757 C C . ASN A 1 96 ? 1.029 18.281 1.813 1.00 46.72 96 ASN A C 1
ATOM 759 O O . ASN A 1 96 ? 1.721 19.203 1.390 1.00 46.72 96 ASN A O 1
ATOM 763 N N . ARG A 1 97 ? 0.791 17.200 1.057 1.00 53.81 97 ARG A N 1
ATOM 764 C CA . ARG A 1 97 ? 1.260 17.054 -0.333 1.00 53.81 97 ARG A CA 1
ATOM 765 C C . ARG A 1 97 ? 0.072 16.951 -1.290 1.00 53.81 97 ARG A C 1
ATOM 767 O O . ARG A 1 97 ? -0.249 15.871 -1.775 1.00 53.81 97 ARG A O 1
ATOM 774 N N . TRP A 1 98 ? -0.576 18.089 -1.569 1.00 46.53 98 TRP A N 1
ATOM 775 C CA . TRP A 1 98 ? -1.782 18.202 -2.416 1.00 46.53 98 TRP A CA 1
ATOM 776 C C . TRP A 1 98 ? -1.673 17.439 -3.745 1.00 46.53 98 TRP A C 1
ATOM 778 O O . TRP A 1 98 ? -2.600 16.735 -4.137 1.00 46.53 98 TRP A O 1
ATOM 788 N N . LEU A 1 99 ? -0.509 17.499 -4.396 1.00 51.47 99 LEU A N 1
ATOM 789 C CA . LEU A 1 99 ? -0.268 16.808 -5.660 1.00 51.47 99 LEU A CA 1
ATOM 790 C C . LEU A 1 99 ? -0.216 15.276 -5.507 1.00 51.47 99 LEU A C 1
ATOM 792 O O . LEU A 1 99 ? -0.814 14.567 -6.311 1.00 51.47 99 LEU A O 1
ATOM 796 N N . LEU A 1 100 ? 0.420 14.749 -4.454 1.00 50.75 100 LEU A N 1
ATOM 797 C CA . LEU A 1 100 ? 0.435 13.306 -4.164 1.00 50.75 100 LEU A CA 1
ATOM 798 C C . LEU A 1 100 ? -0.942 12.819 -3.682 1.00 50.75 100 LEU A C 1
ATOM 800 O O . LEU A 1 100 ? -1.390 11.751 -4.085 1.00 50.75 100 LEU A O 1
ATOM 804 N N . ASN A 1 101 ? -1.677 13.660 -2.949 1.00 51.16 101 ASN A N 1
ATOM 805 C CA . ASN A 1 101 ? -3.087 13.451 -2.590 1.00 51.16 101 ASN A CA 1
ATOM 806 C C . ASN A 1 101 ? -4.049 13.511 -3.777 1.00 51.16 101 ASN A C 1
ATOM 808 O O . ASN A 1 101 ? -5.207 13.136 -3.642 1.00 51.16 101 ASN A O 1
ATOM 812 N N . ARG A 1 102 ? -3.629 14.018 -4.933 1.00 53.97 102 ARG A N 1
ATOM 813 C CA . ARG A 1 102 ? -4.428 13.988 -6.163 1.00 53.97 102 ARG A CA 1
ATOM 814 C C . ARG A 1 102 ? -3.987 12.824 -7.049 1.00 53.97 102 ARG A C 1
ATOM 816 O O . ARG A 1 102 ? -4.824 12.161 -7.657 1.00 53.97 102 ARG A O 1
ATOM 823 N N . LEU A 1 103 ? -2.685 12.538 -7.070 1.00 48.66 103 LEU A N 1
ATOM 824 C CA . LEU A 1 103 ? -2.058 11.510 -7.897 1.00 48.66 103 LEU A CA 1
ATOM 825 C C . LEU A 1 103 ? -2.106 10.092 -7.320 1.00 48.66 103 LEU A C 1
ATOM 827 O O . LEU A 1 103 ? -1.951 9.177 -8.108 1.00 48.66 103 LEU A O 1
ATOM 831 N N . LEU A 1 104 ? -2.311 9.872 -6.017 1.00 49.47 104 LEU A N 1
ATOM 832 C CA . LEU A 1 104 ? -2.185 8.537 -5.391 1.00 49.47 104 LEU A CA 1
ATOM 833 C C . LEU A 1 104 ? -3.377 8.129 -4.503 1.00 49.47 104 LEU A C 1
ATOM 835 O O . LEU A 1 104 ? -3.339 7.083 -3.869 1.00 49.47 104 LEU A O 1
ATOM 839 N N . ASN A 1 105 ? -4.435 8.940 -4.444 1.00 52.28 105 ASN A N 1
ATOM 840 C CA . ASN A 1 105 ? -5.513 8.827 -3.440 1.00 52.28 105 ASN A CA 1
ATOM 841 C C . ASN A 1 105 ? -6.569 7.750 -3.722 1.00 52.28 105 ASN A C 1
ATOM 843 O O . ASN A 1 105 ? -7.558 7.646 -3.003 1.00 52.28 105 ASN A O 1
ATOM 847 N N . ASP A 1 106 ? -6.377 6.971 -4.783 1.00 60.16 106 ASP A N 1
ATOM 848 C CA . ASP A 1 106 ? -7.228 5.834 -5.094 1.00 60.16 106 ASP A CA 1
ATOM 849 C C . ASP A 1 106 ? -6.375 4.615 -5.457 1.00 60.16 106 ASP A C 1
ATOM 851 O O . ASP A 1 106 ? -5.244 4.734 -5.947 1.00 60.16 106 ASP A O 1
ATOM 855 N N . ARG A 1 107 ? -6.941 3.430 -5.207 1.00 63.53 107 ARG A N 1
ATOM 856 C CA . ARG A 1 107 ? -6.314 2.123 -5.451 1.00 63.53 107 ARG A CA 1
ATOM 857 C C . ARG A 1 107 ? -5.727 2.012 -6.861 1.00 63.53 107 ARG A C 1
ATOM 859 O O . ARG A 1 107 ? -4.636 1.469 -7.032 1.00 63.53 107 ARG A O 1
ATOM 866 N N . GLY A 1 108 ? -6.436 2.540 -7.859 1.00 64.94 108 GLY A N 1
ATOM 867 C CA . GLY A 1 108 ? -6.051 2.456 -9.264 1.00 64.94 108 GLY A CA 1
ATOM 868 C C . GLY A 1 108 ? -4.762 3.215 -9.562 1.00 64.94 108 GLY A C 1
ATOM 869 O O . GLY A 1 108 ? -3.886 2.708 -10.259 1.00 64.94 108 GLY A O 1
ATOM 870 N N . ARG A 1 109 ? -4.594 4.410 -8.991 1.00 67.81 109 ARG A N 1
ATOM 871 C CA . ARG A 1 109 ? -3.396 5.226 -9.229 1.00 67.81 109 ARG A CA 1
ATOM 872 C C . ARG A 1 109 ? -2.149 4.696 -8.526 1.00 67.81 109 ARG A C 1
ATOM 874 O O . ARG A 1 109 ? -1.063 4.760 -9.099 1.00 67.81 109 ARG A O 1
ATOM 881 N N . PHE A 1 110 ? -2.300 4.135 -7.326 1.00 69.88 110 PHE A N 1
ATOM 882 C CA . PHE A 1 110 ? -1.198 3.459 -6.642 1.00 69.88 110 PHE A CA 1
ATOM 883 C C . PHE A 1 110 ? -0.682 2.267 -7.460 1.00 69.88 110 PHE A C 1
ATOM 885 O O . PHE A 1 110 ? 0.514 2.171 -7.729 1.00 69.88 110 PHE A O 1
ATOM 892 N N . LEU A 1 111 ? -1.588 1.397 -7.916 1.00 79.19 111 LEU A N 1
ATOM 893 C CA . LEU A 1 111 ? -1.237 0.236 -8.738 1.00 79.19 111 LEU A CA 1
ATOM 894 C C . LEU A 1 111 ? -0.642 0.638 -10.092 1.00 79.19 111 LEU A C 1
ATOM 896 O O . LEU A 1 111 ? 0.290 -0.012 -10.555 1.00 79.19 111 LEU A O 1
ATOM 900 N N . LEU A 1 112 ? -1.110 1.733 -10.699 1.00 86.69 112 LEU A N 1
ATOM 901 C CA . LEU A 1 112 ? -0.561 2.244 -11.957 1.00 86.69 112 LEU A CA 1
ATOM 902 C C . LEU A 1 112 ? 0.927 2.599 -11.835 1.00 86.69 112 LEU A C 1
ATOM 904 O O . LEU A 1 112 ? 1.699 2.256 -12.727 1.00 86.69 112 LEU A O 1
ATOM 908 N N . ALA A 1 113 ? 1.350 3.232 -10.735 1.00 82.94 113 ALA A N 1
ATOM 909 C CA . ALA A 1 113 ? 2.763 3.541 -10.510 1.00 82.94 113 ALA A CA 1
ATOM 910 C C . ALA A 1 113 ? 3.619 2.266 -10.386 1.00 82.94 113 ALA A C 1
ATOM 912 O O . ALA A 1 113 ? 4.701 2.195 -10.964 1.00 82.94 113 ALA A O 1
ATOM 913 N N . PHE A 1 114 ? 3.121 1.230 -9.700 1.00 86.69 114 PHE A N 1
ATOM 914 C CA . PHE A 1 114 ? 3.817 -0.060 -9.617 1.00 86.69 114 PHE A CA 1
ATOM 915 C C . PHE A 1 114 ? 3.864 -0.794 -10.958 1.00 86.69 114 PHE A C 1
ATOM 917 O O . PHE A 1 114 ? 4.917 -1.310 -11.314 1.00 86.69 114 PHE A O 1
ATOM 924 N N . LEU A 1 115 ? 2.775 -0.785 -11.731 1.00 90.31 115 LEU A N 1
ATOM 925 C CA . LEU A 1 115 ? 2.761 -1.333 -13.089 1.00 90.31 115 LEU A CA 1
ATOM 926 C C . LEU A 1 115 ? 3.740 -0.592 -14.006 1.00 90.31 115 LEU A C 1
ATOM 928 O O . LEU A 1 115 ? 4.407 -1.220 -14.821 1.00 90.31 115 LEU A O 1
ATOM 932 N N . ALA A 1 116 ? 3.859 0.731 -13.867 1.00 91.06 116 ALA A N 1
ATOM 933 C CA . ALA A 1 116 ? 4.814 1.518 -14.637 1.00 91.06 116 ALA A CA 1
ATOM 934 C C . ALA A 1 116 ? 6.267 1.131 -14.312 1.00 91.06 116 ALA A C 1
ATOM 936 O O . ALA A 1 116 ? 7.063 0.929 -15.229 1.00 91.06 116 ALA A O 1
ATOM 937 N N . LEU A 1 117 ? 6.598 0.985 -13.022 1.00 90.88 117 LEU A N 1
ATOM 938 C CA . LEU A 1 117 ? 7.915 0.520 -12.576 1.00 90.88 117 LEU A CA 1
ATOM 939 C C . LEU A 1 117 ? 8.194 -0.920 -13.025 1.00 90.88 117 LEU A C 1
ATOM 941 O O . LEU A 1 117 ? 9.296 -1.217 -13.473 1.00 90.88 117 LEU A O 1
ATOM 945 N N . ASP A 1 118 ? 7.202 -1.803 -12.951 1.00 91.12 118 ASP A N 1
ATOM 946 C CA . ASP A 1 118 ? 7.357 -3.200 -13.348 1.00 91.12 118 ASP A CA 1
ATOM 947 C C . ASP A 1 118 ? 7.569 -3.349 -14.856 1.00 91.12 118 ASP A C 1
ATOM 949 O O . ASP A 1 118 ? 8.493 -4.029 -15.280 1.00 91.12 118 ASP A O 1
ATOM 953 N N . LEU A 1 119 ? 6.801 -2.639 -15.684 1.00 90.94 119 LEU A N 1
ATOM 954 C CA . LEU A 1 119 ? 7.025 -2.617 -17.133 1.00 90.94 119 LEU A CA 1
ATOM 955 C C . LEU A 1 119 ? 8.390 -2.016 -17.498 1.00 90.94 119 LEU A C 1
ATOM 957 O O . LEU A 1 119 ? 9.021 -2.458 -18.459 1.00 90.94 119 LEU A O 1
ATOM 961 N N . HIS A 1 120 ? 8.852 -1.019 -16.739 1.00 90.44 120 HIS A N 1
ATOM 962 C CA . HIS A 1 120 ? 10.174 -0.430 -16.929 1.00 90.44 120 HIS A CA 1
ATOM 963 C C . HIS A 1 120 ? 11.299 -1.433 -16.630 1.00 90.44 120 HIS A C 1
ATOM 965 O O . HIS A 1 120 ? 12.174 -1.622 -17.473 1.00 90.44 120 HIS A O 1
ATOM 971 N N . TYR A 1 121 ? 11.266 -2.086 -15.465 1.00 88.31 121 TYR A N 1
ATOM 972 C CA . TYR A 1 121 ? 12.336 -2.985 -15.024 1.00 88.31 121 TYR A CA 1
ATOM 973 C C . TYR A 1 121 ? 12.243 -4.396 -15.614 1.00 88.31 121 TYR A C 1
ATOM 975 O O . TYR A 1 121 ? 13.261 -4.985 -15.972 1.00 88.31 121 TYR A O 1
ATOM 983 N N . ASN A 1 122 ? 11.032 -4.943 -15.701 1.00 85.75 122 ASN A N 1
ATOM 984 C CA . ASN A 1 122 ? 10.777 -6.361 -15.947 1.00 85.75 122 ASN A CA 1
ATOM 985 C C . ASN A 1 122 ? 10.098 -6.637 -17.294 1.00 85.75 122 ASN A C 1
ATOM 987 O O . ASN A 1 122 ? 10.236 -7.743 -17.806 1.00 85.75 122 ASN A O 1
ATOM 991 N N . GLY A 1 123 ? 9.416 -5.650 -17.886 1.00 82.50 123 GLY A N 1
ATOM 992 C CA . GLY A 1 123 ? 8.676 -5.826 -19.139 1.00 82.50 123 GLY A CA 1
ATOM 993 C C . GLY A 1 123 ? 7.380 -6.626 -18.972 1.00 82.50 123 GLY A C 1
ATOM 994 O O . GLY A 1 123 ? 6.804 -6.692 -17.886 1.00 82.50 123 GLY A O 1
ATOM 995 N N . GLU A 1 124 ? 6.893 -7.205 -20.071 1.00 69.56 124 GLU A N 1
ATOM 996 C CA . GLU A 1 124 ? 5.721 -8.089 -20.072 1.00 69.56 124 GLU A CA 1
ATOM 997 C C . GLU A 1 124 ? 6.169 -9.558 -19.977 1.00 69.56 124 GLU A C 1
ATOM 999 O O . GLU A 1 124 ? 6.630 -10.145 -20.952 1.00 69.56 124 GLU A O 1
ATOM 1004 N N . GLY A 1 125 ? 6.038 -10.160 -18.792 1.00 60.88 125 GLY A N 1
ATOM 1005 C CA . GLY A 1 125 ? 6.394 -11.567 -18.562 1.00 60.88 125 GLY A CA 1
ATOM 1006 C C . GLY A 1 125 ? 7.905 -11.840 -18.505 1.00 60.88 125 GLY A C 1
ATOM 1007 O O . GLY A 1 125 ? 8.717 -10.935 -18.328 1.00 60.88 125 GLY A O 1
ATOM 1008 N N . GLU A 1 126 ? 8.299 -13.113 -18.592 1.00 55.03 126 GLU A N 1
ATOM 1009 C CA . GLU A 1 126 ? 9.717 -13.521 -18.579 1.00 55.03 126 GLU A CA 1
ATOM 1010 C C . GLU A 1 126 ? 10.427 -13.316 -19.922 1.00 55.03 126 GLU A C 1
ATOM 1012 O O . GLU A 1 126 ? 11.643 -13.095 -19.956 1.00 55.03 126 GLU A O 1
ATOM 1017 N N . GLU A 1 127 ? 9.678 -13.315 -21.021 1.00 55.91 127 GLU A N 1
ATOM 1018 C CA . GLU A 1 127 ? 10.223 -13.266 -22.382 1.00 55.91 127 GLU A CA 1
ATOM 1019 C C . GLU A 1 127 ? 10.058 -11.903 -23.068 1.00 55.91 127 GLU A C 1
ATOM 1021 O O . GLU A 1 127 ? 10.776 -11.608 -24.025 1.00 55.91 127 GLU A O 1
ATOM 1026 N N . GLY A 1 128 ? 9.169 -11.033 -22.574 1.00 58.94 128 GLY A N 1
ATOM 1027 C CA . GLY A 1 128 ? 8.945 -9.718 -23.166 1.00 58.94 128 GLY A CA 1
ATOM 1028 C C . GLY A 1 128 ? 10.126 -8.758 -22.958 1.00 58.94 128 GLY A C 1
ATOM 1029 O O . GLY A 1 128 ? 10.770 -8.767 -21.904 1.00 58.94 128 GLY A O 1
ATOM 1030 N N . PRO A 1 129 ? 10.428 -7.884 -23.936 1.00 65.44 129 PRO A N 1
ATOM 1031 C CA . PRO A 1 129 ? 11.487 -6.898 -23.778 1.00 65.44 129 PRO A CA 1
ATOM 1032 C C . PRO A 1 129 ? 11.112 -5.874 -22.688 1.00 65.44 129 PRO A C 1
ATOM 1034 O O . PRO A 1 129 ? 10.001 -5.330 -22.726 1.00 65.44 129 PRO A O 1
ATOM 1037 N N . PRO A 1 130 ? 12.026 -5.550 -21.748 1.00 71.00 130 PRO A N 1
ATOM 1038 C CA . PRO A 1 130 ? 11.786 -4.500 -20.764 1.00 71.00 130 PRO A CA 1
ATOM 1039 C C . PRO A 1 130 ? 11.587 -3.160 -21.471 1.00 71.00 130 PRO A C 1
ATOM 1041 O O . PRO A 1 130 ? 12.215 -2.880 -22.497 1.00 71.00 130 PRO A O 1
ATOM 1044 N N . GLY A 1 131 ? 10.697 -2.333 -20.931 1.00 83.25 131 GLY A N 1
ATOM 1045 C CA . GLY A 1 131 ? 10.374 -1.042 -21.518 1.00 83.25 131 GLY A CA 1
ATOM 1046 C C . GLY A 1 131 ? 8.933 -0.648 -21.249 1.00 83.25 131 GLY A C 1
ATOM 1047 O O . GLY A 1 131 ? 7.986 -1.294 -21.709 1.00 83.25 131 GLY A O 1
ATOM 1048 N N . LEU A 1 132 ? 8.775 0.464 -20.542 1.00 89.81 132 LEU A N 1
ATOM 1049 C CA . LEU A 1 132 ? 7.485 1.092 -20.331 1.00 89.81 132 LEU A CA 1
ATOM 1050 C C . LEU A 1 132 ? 7.098 1.879 -21.587 1.00 89.81 132 LEU A C 1
ATOM 1052 O O . LEU A 1 132 ? 7.829 2.755 -22.038 1.00 89.81 132 LEU A O 1
ATOM 1056 N N . THR A 1 133 ? 5.909 1.607 -22.118 1.00 90.31 133 THR A N 1
ATOM 1057 C CA . THR A 1 133 ? 5.249 2.466 -23.107 1.00 90.31 133 THR A CA 1
ATOM 1058 C C . THR A 1 133 ? 3.859 2.831 -22.613 1.00 90.31 133 THR A C 1
ATOM 1060 O O . THR A 1 133 ? 3.262 2.130 -21.791 1.00 90.31 133 THR A O 1
ATOM 1063 N N . ALA A 1 134 ? 3.301 3.917 -23.150 1.00 90.12 134 ALA A N 1
ATOM 1064 C CA . ALA A 1 134 ? 1.921 4.286 -22.850 1.00 90.12 134 ALA A CA 1
ATOM 1065 C C . ALA A 1 134 ? 0.925 3.184 -23.256 1.00 90.12 134 ALA A C 1
ATOM 1067 O O . ALA A 1 134 ? -0.069 2.980 -22.564 1.00 90.12 134 ALA A O 1
ATOM 1068 N N . GLY A 1 135 ? 1.194 2.472 -24.358 1.00 90.19 135 GLY A N 1
ATOM 1069 C CA . GLY A 1 135 ? 0.368 1.358 -24.828 1.00 90.19 135 GLY A CA 1
ATOM 1070 C C . GLY A 1 135 ? 0.366 0.188 -23.847 1.00 90.19 135 GLY A C 1
ATOM 1071 O O . GLY A 1 135 ? -0.704 -0.209 -23.389 1.00 90.19 135 GLY A O 1
ATOM 1072 N N . ARG A 1 136 ? 1.555 -0.288 -23.449 1.00 90.56 136 ARG A N 1
ATOM 1073 C CA . ARG A 1 136 ? 1.708 -1.413 -22.511 1.00 90.56 136 ARG A CA 1
ATOM 1074 C C . ARG A 1 136 ? 1.084 -1.116 -21.152 1.00 90.56 136 ARG A C 1
ATOM 1076 O O . ARG A 1 136 ? 0.347 -1.938 -20.619 1.00 90.56 136 ARG A O 1
ATOM 1083 N N . LEU A 1 137 ? 1.279 0.092 -20.613 1.00 91.00 137 LEU A N 1
ATOM 1084 C CA . LEU A 1 137 ? 0.672 0.437 -19.325 1.00 91.00 137 LEU A CA 1
ATOM 1085 C C . LEU A 1 137 ? -0.858 0.506 -19.394 1.00 91.00 137 LEU A C 1
ATOM 1087 O O . LEU A 1 137 ? -1.527 0.030 -18.479 1.00 91.00 137 LEU A O 1
ATOM 1091 N N . LYS A 1 138 ? -1.424 1.077 -20.467 1.00 92.06 138 LYS A N 1
ATOM 1092 C CA . LYS A 1 138 ? -2.882 1.102 -20.672 1.00 92.06 138 LYS A CA 1
ATOM 1093 C C . LYS A 1 138 ? -3.447 -0.311 -20.788 1.00 92.06 138 LYS A C 1
ATOM 1095 O O . LYS A 1 138 ? -4.446 -0.599 -20.136 1.00 92.06 138 LYS A O 1
ATOM 1100 N N . ALA A 1 139 ? -2.796 -1.172 -21.571 1.00 91.06 139 ALA A N 1
ATOM 1101 C CA . ALA A 1 139 ? -3.179 -2.571 -21.717 1.00 91.06 139 ALA A CA 1
ATOM 1102 C C . ALA A 1 139 ? -3.136 -3.294 -20.363 1.00 91.06 139 ALA A C 1
ATOM 1104 O O . ALA A 1 139 ? -4.143 -3.854 -19.947 1.00 91.06 139 ALA A O 1
ATOM 1105 N N . ALA A 1 140 ? -2.034 -3.178 -19.616 1.00 88.88 140 ALA A N 1
ATOM 1106 C CA . ALA A 1 140 ? -1.904 -3.766 -18.284 1.00 88.88 140 ALA A CA 1
ATOM 1107 C C . ALA A 1 140 ? -2.978 -3.260 -17.302 1.00 88.88 140 ALA A C 1
ATOM 1109 O O . ALA A 1 140 ? -3.529 -4.044 -16.531 1.00 88.88 140 ALA A O 1
ATOM 1110 N N . CYS A 1 141 ? -3.315 -1.965 -17.340 1.00 88.62 141 CYS A N 1
ATOM 1111 C CA . CYS A 1 141 ? -4.362 -1.404 -16.484 1.00 88.62 141 CYS A CA 1
ATOM 1112 C C . CYS A 1 141 ? -5.746 -1.994 -16.779 1.00 88.62 141 CYS A C 1
ATOM 1114 O O . CYS A 1 141 ? -6.485 -2.269 -15.835 1.00 88.62 141 CYS A O 1
ATOM 1116 N N . VAL A 1 142 ? -6.082 -2.193 -18.058 1.00 89.81 142 VAL A N 1
ATOM 1117 C CA . VAL A 1 142 ? -7.354 -2.801 -18.475 1.00 89.81 142 VAL A CA 1
ATOM 1118 C C . VAL A 1 142 ? -7.368 -4.287 -18.127 1.00 89.81 142 VAL A C 1
ATOM 1120 O O . VAL A 1 142 ? -8.265 -4.730 -17.418 1.00 89.81 142 VAL A O 1
ATOM 1123 N N . THR A 1 143 ? -6.337 -5.031 -18.534 1.00 88.38 143 THR A N 1
ATOM 1124 C CA . THR A 1 143 ? -6.219 -6.481 -18.311 1.00 88.38 143 THR A CA 1
ATOM 1125 C C . THR A 1 143 ? -6.314 -6.865 -16.836 1.00 88.38 143 THR A C 1
ATOM 1127 O O . THR A 1 143 ? -6.864 -7.910 -16.508 1.00 88.38 143 THR A O 1
ATOM 1130 N N . HIS A 1 144 ? -5.782 -6.038 -15.934 1.00 83.38 144 HIS A N 1
ATOM 1131 C CA . HIS A 1 144 ? -5.791 -6.323 -14.498 1.00 83.38 144 HIS A CA 1
ATOM 1132 C C . HIS A 1 144 ? -6.906 -5.603 -13.721 1.00 83.38 144 HIS A C 1
ATOM 1134 O O . HIS A 1 144 ? -6.876 -5.597 -12.488 1.00 83.38 144 HIS A O 1
ATOM 1140 N N . GLY A 1 145 ? -7.866 -4.971 -14.408 1.00 82.50 145 GLY A N 1
ATOM 1141 C CA . GLY A 1 145 ? -8.993 -4.285 -13.766 1.00 82.50 145 GLY A CA 1
ATOM 1142 C C . GLY A 1 145 ? -8.581 -3.102 -12.879 1.00 82.50 145 GLY A C 1
ATOM 1143 O O . GLY A 1 145 ? -9.260 -2.777 -11.905 1.00 82.50 145 GLY A O 1
ATOM 1144 N N . VAL A 1 146 ? -7.442 -2.465 -13.172 1.00 82.38 146 VAL A N 1
ATOM 1145 C CA . VAL A 1 146 ? -6.925 -1.320 -12.405 1.00 82.38 146 VAL A CA 1
ATOM 1146 C C . VAL A 1 146 ? -7.686 -0.049 -12.766 1.00 82.38 146 VAL A C 1
ATOM 1148 O O . VAL A 1 146 ? -8.152 0.668 -11.880 1.00 82.38 146 VAL A O 1
ATOM 1151 N N . CYS A 1 147 ? -7.786 0.251 -14.064 1.00 83.50 147 CYS A N 1
ATOM 1152 C CA . CYS A 1 147 ? -8.600 1.340 -14.601 1.00 83.50 147 CYS A CA 1
ATOM 1153 C C . CYS A 1 147 ? -8.738 1.244 -16.129 1.00 83.50 147 CYS A C 1
ATOM 1155 O O . CYS A 1 147 ? -8.010 0.504 -16.788 1.00 83.50 147 CYS A O 1
ATOM 1157 N N . SER A 1 148 ? -9.648 2.040 -16.701 1.00 87.00 148 SER A N 1
ATOM 1158 C CA . SER A 1 148 ? -9.808 2.142 -18.154 1.00 87.00 148 SER A CA 1
ATOM 1159 C C . SER A 1 148 ? -8.561 2.709 -18.845 1.00 87.00 148 SER A C 1
ATOM 1161 O O . SER A 1 148 ? -7.806 3.500 -18.269 1.00 87.00 148 SER A O 1
ATOM 1163 N N . ALA A 1 149 ? -8.385 2.385 -20.129 1.00 88.38 149 ALA A N 1
ATOM 1164 C CA . ALA A 1 149 ? -7.283 2.905 -20.943 1.00 88.38 149 ALA A CA 1
ATOM 1165 C C . ALA A 1 149 ? -7.260 4.446 -21.014 1.00 88.38 149 ALA A C 1
ATOM 1167 O O . ALA A 1 149 ? -6.185 5.054 -21.039 1.00 88.38 149 ALA A O 1
ATOM 1168 N N . GLY A 1 150 ? -8.436 5.086 -21.015 1.00 86.44 150 GLY A N 1
ATOM 1169 C CA . GLY A 1 150 ? -8.565 6.545 -20.970 1.00 86.44 150 GLY A CA 1
ATOM 1170 C C . GLY A 1 150 ? -8.006 7.125 -19.671 1.00 86.44 150 GLY A C 1
ATOM 1171 O O . GLY A 1 150 ? -7.141 8.000 -19.709 1.00 86.44 150 GLY A O 1
ATOM 1172 N N . ARG A 1 151 ? -8.413 6.566 -18.522 1.00 82.75 151 ARG A N 1
ATOM 1173 C CA . ARG A 1 151 ? -7.919 6.982 -17.200 1.00 82.75 151 ARG A CA 1
ATOM 1174 C C . ARG A 1 151 ? -6.419 6.745 -17.052 1.00 82.75 151 ARG A C 1
ATOM 1176 O O . ARG A 1 151 ? -5.714 7.648 -16.602 1.00 82.75 151 ARG A O 1
ATOM 1183 N N . ALA A 1 152 ? -5.923 5.584 -17.478 1.00 88.06 152 ALA A N 1
ATOM 1184 C CA . ALA A 1 152 ? -4.491 5.296 -17.504 1.00 88.06 152 ALA A CA 1
ATOM 1185 C C . ALA A 1 152 ? -3.726 6.319 -18.366 1.00 88.06 152 ALA A C 1
ATOM 1187 O O . ALA A 1 152 ? -2.676 6.815 -17.959 1.00 88.06 152 ALA A O 1
ATOM 1188 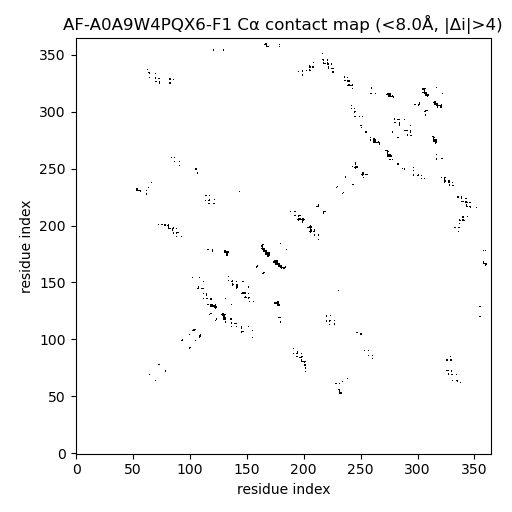N N . GLY A 1 153 ? -4.287 6.708 -19.517 1.00 89.38 153 GLY A N 1
ATOM 1189 C CA . GLY A 1 153 ? -3.745 7.766 -20.372 1.00 89.38 153 GLY A CA 1
ATOM 1190 C C . GLY A 1 153 ? -3.657 9.131 -19.684 1.00 89.38 153 GLY A C 1
ATOM 1191 O O . GLY A 1 153 ? -2.615 9.780 -19.758 1.00 89.38 153 GLY A O 1
ATOM 1192 N N . SER A 1 154 ? -4.708 9.554 -18.979 1.00 85.56 154 SER A N 1
ATOM 1193 C CA . SER A 1 154 ? -4.712 10.824 -18.240 1.00 85.56 154 SER A CA 1
ATOM 1194 C C . SER A 1 154 ? -3.700 10.842 -17.095 1.00 85.56 154 SER A C 1
ATOM 1196 O O . SER A 1 154 ? -3.006 11.841 -16.903 1.00 85.56 154 SER A O 1
ATOM 1198 N N . VAL A 1 155 ? -3.580 9.744 -16.342 1.00 83.44 155 VAL A N 1
ATOM 1199 C CA . VAL A 1 155 ? -2.582 9.635 -15.266 1.00 83.44 155 VAL A CA 1
ATOM 1200 C C . VAL A 1 155 ? -1.165 9.676 -15.839 1.00 83.44 155 VAL A C 1
ATOM 1202 O O . VAL A 1 155 ? -0.348 10.445 -15.343 1.00 83.44 155 VAL A O 1
ATOM 1205 N N . LEU A 1 156 ? -0.890 8.946 -16.925 1.00 88.06 156 LEU A N 1
ATOM 1206 C CA . LEU A 1 156 ? 0.399 8.996 -17.623 1.00 88.06 156 LEU A CA 1
ATOM 1207 C C . LEU A 1 156 ? 0.769 10.407 -18.087 1.00 88.06 156 LEU A C 1
ATOM 1209 O O . LEU A 1 156 ? 1.886 10.860 -17.847 1.00 88.06 156 LEU A O 1
ATOM 1213 N N . ALA A 1 157 ? -0.166 11.112 -18.728 1.00 87.50 157 ALA A N 1
ATOM 1214 C CA . ALA A 1 157 ? 0.056 12.483 -19.178 1.00 87.50 157 ALA A CA 1
ATOM 1215 C C . ALA A 1 157 ? 0.376 13.410 -17.995 1.00 87.50 157 ALA A C 1
ATOM 1217 O O . ALA A 1 157 ? 1.277 14.241 -18.076 1.00 87.50 157 ALA A O 1
ATOM 1218 N N . THR A 1 158 ? -0.309 13.203 -16.869 1.00 83.44 158 THR A N 1
ATOM 1219 C CA . THR A 1 158 ? -0.075 13.947 -15.630 1.00 83.44 158 THR A CA 1
ATOM 1220 C C . THR A 1 158 ? 1.311 13.639 -15.048 1.00 83.44 158 THR A C 1
ATOM 1222 O O . THR A 1 158 ? 2.053 14.556 -14.713 1.00 83.44 158 THR A O 1
ATOM 1225 N N . MET A 1 159 ? 1.717 12.366 -14.981 1.00 86.94 159 MET A N 1
ATOM 1226 C CA . MET A 1 159 ? 3.053 11.969 -14.512 1.00 86.94 159 MET A CA 1
ATOM 1227 C C . MET A 1 159 ? 4.167 12.587 -15.364 1.00 86.94 159 MET A C 1
ATOM 1229 O O . MET A 1 159 ? 5.169 13.041 -14.817 1.00 86.94 159 MET A O 1
ATOM 1233 N N . ARG A 1 160 ? 3.979 12.660 -16.685 1.00 89.56 160 ARG A N 1
ATOM 1234 C CA . ARG A 1 160 ? 4.909 13.345 -17.592 1.00 89.56 160 ARG A CA 1
ATOM 1235 C C . ARG A 1 160 ? 4.956 14.850 -17.345 1.00 89.56 160 ARG A C 1
ATOM 1237 O O . ARG A 1 160 ? 6.041 15.401 -17.219 1.00 89.56 160 ARG A O 1
ATOM 1244 N N . LEU A 1 161 ? 3.795 15.495 -17.223 1.00 87.12 161 LEU A N 1
ATOM 1245 C CA . LEU A 1 161 ? 3.696 16.933 -16.955 1.00 87.12 161 LEU A CA 1
ATOM 1246 C C . LEU A 1 161 ? 4.437 17.334 -15.670 1.00 87.12 161 LEU A C 1
ATOM 1248 O O . LEU A 1 161 ? 5.053 18.391 -15.618 1.00 87.12 161 LEU A O 1
ATOM 1252 N N . PHE A 1 162 ? 4.416 16.480 -14.643 1.00 83.00 162 PHE A N 1
ATOM 1253 C CA . PHE A 1 162 ? 5.134 16.717 -13.386 1.00 83.00 162 PHE A CA 1
ATOM 1254 C C . PHE A 1 162 ? 6.583 16.198 -13.375 1.00 83.00 162 PHE A C 1
ATOM 1256 O O . PHE A 1 162 ? 7.220 16.194 -12.318 1.00 83.00 162 PHE A O 1
ATOM 1263 N N . GLY A 1 163 ? 7.118 15.751 -14.516 1.00 87.06 163 GLY A N 1
ATOM 1264 C CA . GLY A 1 163 ? 8.497 15.266 -14.625 1.00 87.06 163 GLY A CA 1
ATOM 1265 C C . GLY A 1 163 ? 8.766 13.980 -13.837 1.00 87.06 163 GLY A C 1
ATOM 1266 O O . GLY A 1 163 ? 9.884 13.757 -13.380 1.00 87.06 163 GLY A O 1
ATOM 1267 N N . LEU A 1 164 ? 7.744 13.147 -13.619 1.00 85.88 164 LEU A N 1
ATOM 1268 C CA . LEU A 1 164 ? 7.880 11.820 -13.000 1.00 85.88 164 LEU A CA 1
ATOM 1269 C C . LEU A 1 164 ? 8.228 10.740 -14.033 1.00 85.88 164 LEU A C 1
ATOM 1271 O O . LEU A 1 164 ? 8.794 9.707 -13.684 1.00 85.88 164 LEU A O 1
ATOM 1275 N N . LEU A 1 165 ? 7.889 10.986 -15.299 1.00 90.75 165 LEU A N 1
ATOM 1276 C CA . LEU A 1 165 ? 8.244 10.145 -16.437 1.00 90.75 165 LEU A CA 1
ATOM 1277 C C . LEU A 1 165 ? 8.870 11.012 -17.530 1.00 90.75 165 LEU A C 1
ATOM 1279 O O . LEU A 1 165 ? 8.313 12.057 -17.866 1.00 90.75 165 LEU A O 1
ATOM 1283 N N . ALA A 1 166 ? 9.979 10.550 -18.100 1.00 89.56 166 ALA A N 1
ATOM 1284 C CA . ALA A 1 166 ? 10.625 11.153 -19.264 1.00 89.56 166 ALA A CA 1
ATOM 1285 C C . ALA A 1 166 ? 10.426 10.272 -20.504 1.00 89.56 166 ALA A C 1
ATOM 1287 O O . ALA A 1 166 ? 10.267 9.057 -20.378 1.00 89.56 166 ALA A O 1
ATOM 1288 N N . GLU A 1 167 ? 10.422 10.873 -21.694 1.00 87.56 167 GLU A N 1
ATOM 1289 C CA . GLU A 1 167 ? 10.485 10.109 -22.943 1.00 87.56 167 GLU A CA 1
ATOM 1290 C C . GLU A 1 167 ? 11.922 9.668 -23.216 1.00 87.56 167 GLU A C 1
ATOM 1292 O O . GLU A 1 167 ? 12.875 10.386 -22.923 1.00 87.56 167 GLU A O 1
ATOM 1297 N N . ALA A 1 168 ? 12.064 8.491 -23.814 1.00 79.75 168 ALA A N 1
ATOM 1298 C CA . ALA A 1 168 ? 13.316 8.043 -24.385 1.00 79.75 168 ALA A CA 1
ATOM 1299 C C . ALA A 1 168 ? 13.093 7.317 -25.703 1.00 79.75 168 ALA A C 1
ATOM 1301 O O . ALA A 1 168 ? 12.033 6.737 -25.966 1.00 79.75 168 ALA A O 1
ATOM 1302 N N . ARG A 1 169 ? 14.120 7.358 -26.549 1.00 66.75 169 ARG A N 1
ATOM 1303 C CA . ARG A 1 169 ? 14.103 6.683 -27.843 1.00 66.75 169 ARG A CA 1
ATOM 1304 C C . ARG A 1 169 ? 14.335 5.186 -27.642 1.00 66.75 169 ARG A C 1
ATOM 1306 O O . ARG A 1 169 ? 15.326 4.777 -27.040 1.00 66.75 169 ARG A O 1
ATOM 1313 N N . GLY A 1 170 ? 13.411 4.368 -28.145 1.00 62.38 170 GLY A N 1
ATOM 1314 C CA . GLY A 1 170 ? 13.614 2.927 -28.269 1.00 62.38 170 GLY A CA 1
ATOM 1315 C C . GLY A 1 170 ? 14.688 2.581 -29.305 1.00 62.38 170 GLY A C 1
ATOM 1316 O O . GLY A 1 170 ? 15.071 3.417 -30.123 1.00 62.38 170 GLY A O 1
ATOM 1317 N N . ARG A 1 171 ? 15.148 1.322 -29.297 1.00 58.09 171 ARG A N 1
ATOM 1318 C CA . ARG A 1 171 ? 16.226 0.822 -30.178 1.00 58.09 171 ARG A CA 1
ATOM 1319 C C . ARG A 1 171 ? 15.965 1.016 -31.678 1.00 58.09 171 ARG A C 1
ATOM 1321 O O . ARG A 1 171 ? 16.919 1.207 -32.416 1.00 58.09 171 ARG A O 1
ATOM 1328 N N . ASP A 1 172 ? 14.704 0.991 -32.107 1.00 59.69 172 ASP A N 1
ATOM 1329 C CA . ASP A 1 172 ? 14.294 1.152 -33.515 1.00 59.69 172 ASP A CA 1
ATOM 1330 C C . ASP A 1 172 ? 13.738 2.563 -33.819 1.00 59.69 172 ASP A C 1
ATOM 1332 O O . ASP A 1 172 ? 13.116 2.796 -34.850 1.00 59.69 172 ASP A O 1
ATOM 1336 N N . GLY A 1 173 ? 13.849 3.521 -32.883 1.00 55.59 173 GLY A N 1
ATOM 1337 C CA . GLY A 1 173 ? 13.337 4.899 -33.023 1.00 55.59 173 GLY A CA 1
ATOM 1338 C C . GLY A 1 173 ? 11.805 5.045 -33.121 1.00 55.59 173 GLY A C 1
ATOM 1339 O O . GLY A 1 173 ? 11.273 6.131 -32.896 1.00 55.59 173 GLY A O 1
ATOM 1340 N N . ARG A 1 174 ? 11.088 3.954 -33.411 1.00 59.59 174 ARG A N 1
ATOM 1341 C CA . ARG A 1 174 ? 9.628 3.873 -33.562 1.00 59.59 174 ARG A CA 1
ATOM 1342 C C . ARG A 1 174 ? 8.900 3.712 -32.229 1.00 59.59 174 ARG A C 1
ATOM 1344 O O . ARG A 1 174 ? 7.786 4.210 -32.078 1.00 59.59 174 ARG A O 1
ATOM 1351 N N . GLU A 1 175 ? 9.523 3.060 -31.247 1.00 64.31 175 GLU A N 1
ATOM 1352 C CA . GLU A 1 175 ? 8.964 2.947 -29.898 1.00 64.31 175 GLU A CA 1
ATOM 1353 C C . GLU A 1 175 ? 9.310 4.183 -29.058 1.00 64.31 175 GLU A C 1
ATOM 1355 O O . GLU A 1 175 ? 10.477 4.456 -28.763 1.00 64.31 175 GLU A O 1
ATOM 1360 N N . ARG A 1 176 ? 8.273 4.919 -28.639 1.00 80.44 176 ARG A N 1
ATOM 1361 C CA . ARG A 1 176 ? 8.383 5.980 -27.630 1.00 80.44 176 ARG A CA 1
ATOM 1362 C C . ARG A 1 176 ? 8.346 5.350 -26.244 1.00 80.44 176 ARG A C 1
ATOM 1364 O O . ARG A 1 176 ? 7.267 5.083 -25.704 1.00 80.44 176 ARG A O 1
ATOM 1371 N N . LEU A 1 177 ? 9.527 5.075 -25.704 1.00 87.50 177 LEU A N 1
ATOM 1372 C CA . LEU A 1 177 ? 9.673 4.552 -24.356 1.00 87.50 177 LEU A CA 1
ATOM 1373 C C . LEU A 1 177 ? 9.464 5.670 -23.337 1.00 87.50 177 LEU A C 1
ATOM 1375 O O . LEU A 1 177 ? 9.710 6.846 -23.606 1.00 87.50 177 LEU A O 1
ATOM 1379 N N . LEU A 1 178 ? 9.008 5.281 -22.156 1.00 90.56 178 LEU A N 1
ATOM 1380 C CA . LEU A 1 178 ? 8.941 6.131 -20.982 1.00 90.56 178 LEU A CA 1
ATOM 1381 C C . LEU A 1 178 ? 9.879 5.566 -19.918 1.00 90.56 178 LEU A C 1
ATOM 1383 O O . LEU A 1 178 ? 9.943 4.354 -19.716 1.00 90.56 178 LEU A O 1
ATOM 1387 N N . ILE A 1 179 ? 10.577 6.446 -19.212 1.00 91.19 179 ILE A N 1
ATOM 1388 C CA . ILE A 1 179 ? 11.467 6.074 -18.113 1.00 91.19 179 ILE A CA 1
ATOM 1389 C C . ILE A 1 179 ? 10.989 6.767 -16.834 1.00 91.19 179 ILE A C 1
ATOM 1391 O O . ILE A 1 179 ? 10.739 7.977 -16.866 1.00 91.19 179 ILE A O 1
ATOM 1395 N N . PRO A 1 180 ? 10.891 6.045 -15.704 1.00 90.56 180 PRO A N 1
ATOM 1396 C CA . PRO A 1 180 ? 10.859 6.645 -14.374 1.00 90.56 180 PRO A CA 1
ATOM 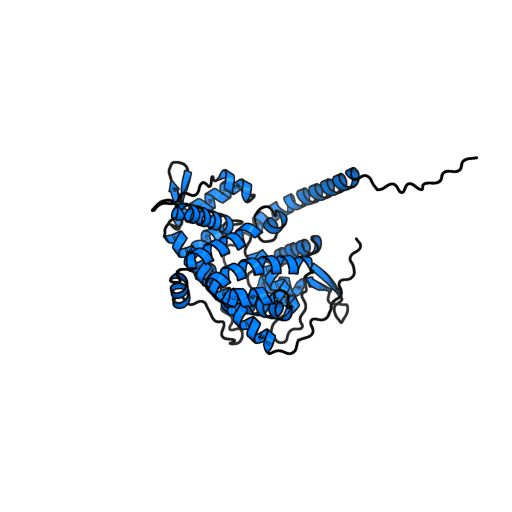1397 C C . PRO A 1 180 ? 12.018 7.625 -14.178 1.00 90.56 180 PRO A C 1
ATOM 1399 O O . PRO A 1 180 ? 13.180 7.253 -14.315 1.00 90.56 180 PRO A O 1
ATOM 1402 N N . THR A 1 181 ? 11.721 8.880 -13.845 1.00 90.69 181 THR A N 1
ATOM 1403 C CA . THR A 1 181 ? 12.777 9.838 -13.492 1.00 90.69 181 THR A CA 1
ATOM 1404 C C . THR A 1 181 ? 13.310 9.556 -12.088 1.00 90.69 181 THR A C 1
ATOM 1406 O O . THR A 1 181 ? 12.628 8.951 -11.256 1.00 90.69 181 THR A O 1
ATOM 1409 N N . GLU A 1 182 ? 14.497 10.075 -11.771 1.00 89.62 182 GLU A N 1
ATOM 1410 C CA . GLU A 1 182 ? 15.063 9.976 -10.417 1.00 89.62 182 GLU A CA 1
ATOM 1411 C C . GLU A 1 182 ? 14.137 10.595 -9.354 1.00 89.62 182 GLU A C 1
ATOM 1413 O O . GLU A 1 182 ? 14.060 10.122 -8.218 1.00 89.62 182 GLU A O 1
ATOM 1418 N N . ARG A 1 183 ? 13.335 11.595 -9.746 1.00 86.25 183 ARG A N 1
ATOM 1419 C CA . ARG A 1 183 ? 12.281 12.170 -8.903 1.00 86.25 183 ARG A CA 1
ATOM 1420 C C . ARG A 1 183 ? 11.223 11.132 -8.526 1.00 86.25 183 ARG A C 1
ATOM 1422 O O . ARG A 1 183 ? 10.851 11.051 -7.355 1.00 86.25 183 ARG A O 1
ATOM 1429 N N . LEU A 1 184 ? 10.732 10.343 -9.486 1.00 85.06 184 LEU A N 1
ATOM 1430 C CA . LEU A 1 184 ? 9.766 9.275 -9.208 1.00 85.06 184 LEU A CA 1
ATOM 1431 C C . LEU A 1 184 ? 10.391 8.184 -8.330 1.00 85.06 184 LEU A C 1
ATOM 1433 O O . LEU A 1 184 ? 9.778 7.768 -7.346 1.00 85.06 184 LEU A O 1
ATOM 1437 N N . LEU A 1 185 ? 11.622 7.767 -8.635 1.00 87.19 185 LEU A N 1
ATOM 1438 C CA . LEU A 1 185 ? 12.332 6.752 -7.851 1.00 87.19 185 LEU A CA 1
ATOM 1439 C C . LEU A 1 185 ? 12.563 7.207 -6.405 1.00 87.19 185 LEU A C 1
ATOM 1441 O O . LEU A 1 185 ? 12.294 6.444 -5.480 1.00 87.19 185 LEU A O 1
ATOM 1445 N N . THR A 1 186 ? 12.960 8.462 -6.187 1.00 86.12 186 THR A N 1
ATOM 1446 C CA . THR A 1 186 ? 13.132 9.040 -4.845 1.00 86.12 186 THR A CA 1
ATOM 1447 C C . THR A 1 186 ? 11.838 8.986 -4.032 1.00 86.12 186 THR A C 1
ATOM 1449 O O . THR A 1 186 ? 11.854 8.523 -2.892 1.00 86.12 186 THR A O 1
ATOM 1452 N N . ILE A 1 187 ? 10.695 9.361 -4.624 1.00 82.50 187 ILE A N 1
ATOM 1453 C CA . ILE A 1 187 ? 9.379 9.286 -3.960 1.00 82.50 187 ILE A CA 1
ATOM 1454 C C . ILE A 1 187 ? 9.073 7.849 -3.506 1.00 82.50 187 ILE A C 1
ATOM 1456 O O . ILE A 1 187 ? 8.614 7.632 -2.379 1.00 82.50 187 ILE A O 1
ATOM 1460 N N . HIS A 1 188 ? 9.339 6.860 -4.363 1.00 84.94 188 HIS A N 1
ATOM 1461 C CA . HIS A 1 188 ? 9.118 5.453 -4.035 1.00 84.94 188 HIS A CA 1
ATOM 1462 C C . HIS A 1 188 ? 10.100 4.933 -2.979 1.00 84.94 188 HIS A C 1
ATOM 1464 O O . HIS A 1 188 ? 9.659 4.278 -2.034 1.00 84.94 188 HIS A O 1
ATOM 1470 N N . ARG A 1 189 ? 11.394 5.272 -3.063 1.00 87.12 189 ARG A N 1
ATOM 1471 C CA . ARG A 1 189 ? 12.397 4.894 -2.052 1.00 87.12 189 ARG A CA 1
ATOM 1472 C C . ARG A 1 189 ? 12.067 5.484 -0.682 1.00 87.12 189 ARG A C 1
ATOM 1474 O O . ARG A 1 189 ? 12.107 4.761 0.308 1.00 87.12 189 ARG A O 1
ATOM 1481 N N . GLU A 1 190 ? 11.665 6.754 -0.606 1.00 85.12 190 GLU A N 1
ATOM 1482 C CA . GLU A 1 190 ? 11.217 7.377 0.649 1.00 85.12 190 GLU A CA 1
ATOM 1483 C C . GLU A 1 190 ? 10.019 6.642 1.258 1.00 85.12 190 GLU A C 1
ATOM 1485 O O . GLU A 1 190 ? 9.978 6.403 2.469 1.00 85.12 190 GLU A O 1
ATOM 1490 N N . ARG A 1 191 ? 9.043 6.272 0.422 1.00 83.19 191 ARG A N 1
ATOM 1491 C CA . ARG A 1 191 ? 7.866 5.515 0.854 1.00 83.19 191 ARG A CA 1
ATOM 1492 C C . ARG A 1 191 ? 8.255 4.126 1.357 1.00 83.19 191 ARG A C 1
ATOM 1494 O O . ARG A 1 191 ? 7.839 3.746 2.450 1.00 83.19 191 ARG A O 1
ATOM 1501 N N . TRP A 1 192 ? 9.043 3.379 0.586 1.00 89.19 192 TRP A N 1
ATOM 1502 C CA . TRP A 1 192 ? 9.481 2.039 0.968 1.00 89.19 192 TRP A CA 1
ATOM 1503 C C . TRP A 1 192 ? 10.339 2.057 2.222 1.00 89.19 192 TRP A C 1
ATOM 1505 O O . TRP A 1 192 ? 10.121 1.221 3.083 1.00 89.19 192 TRP A O 1
ATOM 1515 N N . ARG A 1 193 ? 11.204 3.059 2.414 1.00 91.25 193 ARG A N 1
ATOM 1516 C CA . ARG A 1 193 ? 11.981 3.209 3.652 1.00 91.25 193 ARG A CA 1
ATOM 1517 C C . ARG A 1 193 ? 11.089 3.243 4.892 1.00 91.25 193 ARG A C 1
ATOM 1519 O O . ARG A 1 193 ? 11.388 2.578 5.876 1.00 91.25 193 ARG A O 1
ATOM 1526 N N . LYS A 1 194 ? 9.982 3.992 4.851 1.00 85.50 194 LYS A N 1
ATOM 1527 C CA . LYS A 1 194 ? 9.033 4.064 5.975 1.00 85.50 194 LYS A CA 1
ATOM 1528 C C . LYS A 1 194 ? 8.261 2.756 6.167 1.00 85.50 194 LYS A C 1
ATOM 1530 O O . LYS A 1 194 ? 8.101 2.312 7.297 1.00 85.50 194 LYS A O 1
ATOM 1535 N N . VAL A 1 195 ? 7.805 2.146 5.072 1.00 87.38 195 VAL A N 1
ATOM 1536 C CA . VAL A 1 195 ? 7.084 0.861 5.098 1.00 87.38 195 VAL A CA 1
ATOM 1537 C C . VAL A 1 195 ? 7.976 -0.256 5.637 1.00 87.38 195 VAL A C 1
ATOM 1539 O O . VAL A 1 195 ? 7.577 -0.976 6.542 1.00 87.38 195 VAL A O 1
ATOM 1542 N N . PHE A 1 196 ? 9.203 -0.371 5.141 1.00 93.50 196 PHE A N 1
ATOM 1543 C CA . PHE A 1 196 ? 10.166 -1.385 5.562 1.00 93.50 196 PHE A CA 1
ATOM 1544 C C . PHE A 1 196 ? 10.589 -1.199 7.013 1.00 93.50 196 PHE A C 1
ATOM 1546 O O . PHE A 1 196 ? 10.719 -2.177 7.734 1.00 93.50 196 PHE A O 1
ATOM 1553 N N . ALA A 1 197 ? 10.694 0.044 7.482 1.00 94.12 197 ALA A N 1
ATOM 1554 C CA . ALA A 1 197 ? 10.913 0.317 8.894 1.00 94.12 197 ALA A CA 1
ATOM 1555 C C . ALA A 1 197 ? 9.733 -0.126 9.785 1.00 94.12 197 ALA A C 1
ATOM 1557 O O . ALA A 1 197 ? 9.951 -0.474 10.940 1.00 94.12 197 ALA A O 1
ATOM 1558 N N . ALA A 1 198 ? 8.494 -0.123 9.280 1.00 88.06 198 ALA A N 1
ATOM 1559 C CA . ALA A 1 198 ? 7.351 -0.702 9.990 1.00 88.06 198 ALA A CA 1
ATOM 1560 C C . ALA A 1 198 ? 7.388 -2.237 9.982 1.00 88.06 198 ALA A C 1
ATOM 1562 O O . ALA A 1 198 ? 7.164 -2.853 11.016 1.00 88.06 198 ALA A O 1
ATOM 1563 N N . VAL A 1 199 ? 7.744 -2.844 8.846 1.00 94.69 199 VAL A N 1
ATOM 1564 C CA . VAL A 1 199 ? 7.946 -4.300 8.727 1.00 94.69 199 VAL A CA 1
ATOM 1565 C C . VAL A 1 199 ? 9.049 -4.783 9.676 1.00 94.69 199 VAL A C 1
ATOM 1567 O O . VAL A 1 199 ? 8.856 -5.781 10.358 1.00 94.69 199 VAL A O 1
ATOM 1570 N N . ALA A 1 200 ? 10.146 -4.027 9.794 1.00 97.12 200 ALA A N 1
ATOM 1571 C CA . ALA A 1 200 ? 11.297 -4.319 10.654 1.00 97.12 200 ALA A CA 1
ATOM 1572 C C . ALA A 1 200 ? 10.952 -4.482 12.142 1.00 97.12 200 ALA A C 1
ATOM 1574 O O . ALA A 1 200 ? 11.732 -5.059 12.885 1.00 97.12 200 ALA A O 1
ATOM 1575 N N . VAL A 1 201 ? 9.797 -3.972 12.581 1.00 97.06 201 VAL A N 1
ATOM 1576 C CA . VAL A 1 201 ? 9.353 -4.099 13.975 1.00 97.06 201 VAL A CA 1
ATOM 1577 C C . VAL A 1 201 ? 9.016 -5.548 14.335 1.00 97.06 201 VAL A C 1
ATOM 1579 O O . VAL A 1 201 ? 9.168 -5.918 15.487 1.00 97.06 201 VAL A O 1
ATOM 1582 N N . VAL A 1 202 ? 8.567 -6.352 13.368 1.00 97.50 202 VAL A N 1
ATOM 1583 C CA . VAL A 1 202 ? 8.098 -7.735 13.594 1.00 97.50 202 VAL A CA 1
ATOM 1584 C C . VAL A 1 202 ? 8.738 -8.757 12.652 1.00 97.50 202 VAL A C 1
ATOM 1586 O O . VAL A 1 202 ? 8.611 -9.957 12.863 1.00 97.50 202 VAL A O 1
ATOM 1589 N N . LEU A 1 203 ? 9.418 -8.308 11.593 1.00 96.44 203 LEU A N 1
ATOM 1590 C CA . LEU A 1 203 ? 10.070 -9.163 10.604 1.00 96.44 203 LEU A CA 1
ATOM 1591 C C . LEU A 1 203 ? 11.460 -8.607 10.245 1.00 96.44 203 LEU A C 1
ATOM 1593 O O . LEU A 1 203 ? 11.543 -7.469 9.769 1.00 96.44 203 LEU A O 1
ATOM 1597 N N . PRO A 1 204 ? 12.549 -9.392 10.373 1.00 95.38 204 PRO A N 1
ATOM 1598 C CA . PRO A 1 204 ? 13.910 -8.927 10.076 1.00 95.38 204 PRO A CA 1
ATOM 1599 C C . PRO A 1 204 ? 14.097 -8.510 8.608 1.00 95.38 204 PRO A C 1
ATOM 1601 O O . PRO A 1 204 ? 14.957 -7.687 8.287 1.00 95.38 204 PRO A O 1
ATOM 1604 N N . GLU A 1 205 ? 13.259 -9.017 7.698 1.00 96.38 205 GLU A N 1
ATOM 1605 C CA . GLU A 1 205 ? 13.247 -8.625 6.291 1.00 96.38 205 GLU A CA 1
ATOM 1606 C C . GLU A 1 205 ? 13.100 -7.112 6.102 1.00 96.38 205 GLU A C 1
ATOM 1608 O O . GLU A 1 205 ? 13.647 -6.568 5.146 1.00 96.38 205 GLU A O 1
ATOM 1613 N N . GLY A 1 206 ? 12.407 -6.409 7.003 1.00 94.88 206 GLY A N 1
ATOM 1614 C CA . GLY A 1 206 ? 12.261 -4.958 6.908 1.00 94.88 206 GLY A CA 1
ATOM 1615 C C . GLY A 1 206 ? 13.607 -4.222 6.915 1.00 94.88 206 GLY A C 1
ATOM 1616 O O . GLY A 1 206 ? 13.831 -3.333 6.090 1.00 94.88 206 GLY A O 1
ATOM 1617 N N . GLU A 1 207 ? 14.540 -4.619 7.781 1.00 96.31 207 GLU A N 1
ATOM 1618 C CA . GLU A 1 207 ? 15.873 -4.004 7.858 1.00 96.31 207 GLU A CA 1
ATOM 1619 C C . GLU A 1 207 ? 16.723 -4.340 6.629 1.00 96.31 207 GLU A C 1
ATOM 1621 O O . GLU A 1 207 ? 17.357 -3.461 6.031 1.00 96.31 207 GLU A O 1
ATOM 1626 N N . ALA A 1 208 ? 16.678 -5.604 6.201 1.00 95.31 208 ALA A N 1
ATOM 1627 C CA . ALA A 1 208 ? 17.378 -6.064 5.007 1.00 95.31 208 ALA A CA 1
ATOM 1628 C C . ALA A 1 208 ? 16.881 -5.335 3.745 1.00 95.31 208 ALA A C 1
ATOM 1630 O O . ALA A 1 208 ? 17.685 -4.889 2.920 1.00 95.31 208 ALA A O 1
ATOM 1631 N N . GLY A 1 209 ? 15.565 -5.148 3.616 1.00 94.50 209 GLY A N 1
ATOM 1632 C CA . GLY A 1 209 ? 14.955 -4.394 2.525 1.00 94.50 209 GLY A CA 1
ATOM 1633 C C . GLY A 1 209 ? 15.352 -2.920 2.544 1.00 94.50 209 GLY A C 1
ATOM 1634 O O . GLY A 1 209 ? 15.743 -2.377 1.510 1.00 94.50 209 GLY A O 1
ATOM 1635 N N . ALA A 1 210 ? 15.309 -2.267 3.712 1.00 93.94 210 ALA A N 1
ATOM 1636 C CA . ALA A 1 210 ? 15.689 -0.859 3.855 1.00 93.94 210 ALA A CA 1
ATOM 1637 C C . ALA A 1 210 ? 17.150 -0.610 3.451 1.00 93.94 210 ALA A C 1
ATOM 1639 O O . ALA A 1 210 ? 17.438 0.362 2.749 1.00 93.94 210 ALA A O 1
ATOM 1640 N N . SER A 1 211 ? 18.045 -1.525 3.823 1.00 95.62 211 SER A N 1
ATOM 1641 C CA . SER A 1 211 ? 19.477 -1.456 3.508 1.00 95.62 211 SER A CA 1
ATOM 1642 C C . SER A 1 211 ? 19.780 -1.615 2.012 1.00 95.62 211 SER A C 1
ATOM 1644 O O . SER A 1 211 ? 20.826 -1.176 1.541 1.00 95.62 211 SER A O 1
ATOM 1646 N N . ASN A 1 212 ? 18.856 -2.197 1.239 1.00 95.25 212 ASN A N 1
ATOM 1647 C CA . ASN A 1 212 ? 19.018 -2.447 -0.195 1.00 95.25 212 ASN A CA 1
ATOM 1648 C C . ASN A 1 212 ? 18.276 -1.441 -1.094 1.00 95.25 212 ASN A C 1
ATOM 1650 O O . ASN A 1 212 ? 18.297 -1.586 -2.314 1.00 95.25 212 ASN A O 1
ATOM 1654 N N . LEU A 1 213 ? 17.659 -0.387 -0.547 1.00 91.62 213 LEU A N 1
ATOM 1655 C CA . LEU A 1 213 ? 16.871 0.573 -1.340 1.00 91.62 213 LEU A CA 1
ATOM 1656 C C . LEU A 1 213 ? 17.676 1.369 -2.383 1.00 91.62 213 LEU A C 1
ATOM 1658 O O . LEU A 1 213 ? 17.091 1.893 -3.332 1.00 91.62 213 LEU A O 1
ATOM 1662 N N . ALA A 1 214 ? 18.999 1.460 -2.226 1.00 90.88 214 ALA A N 1
ATOM 1663 C CA . ALA A 1 214 ? 19.893 2.063 -3.218 1.00 90.88 214 ALA A CA 1
ATOM 1664 C C . ALA A 1 214 ? 20.274 1.097 -4.359 1.00 90.88 214 ALA A C 1
ATOM 1666 O O . ALA A 1 214 ? 20.794 1.529 -5.384 1.00 90.88 214 ALA A O 1
ATOM 1667 N N . ASN A 1 215 ? 20.021 -0.206 -4.205 1.00 91.50 215 ASN A N 1
ATOM 1668 C CA . ASN A 1 215 ? 20.358 -1.222 -5.194 1.00 91.50 215 ASN A CA 1
ATOM 1669 C C . ASN A 1 215 ? 19.216 -1.379 -6.209 1.00 91.50 215 ASN A C 1
ATOM 1671 O O . ASN A 1 215 ? 18.171 -1.954 -5.908 1.00 91.50 215 ASN A O 1
ATOM 1675 N N . GLU A 1 216 ? 19.424 -0.919 -7.444 1.00 89.50 216 GLU A N 1
ATOM 1676 C CA . GLU A 1 216 ? 18.414 -1.017 -8.507 1.00 89.50 216 GLU A CA 1
ATOM 1677 C C . GLU A 1 216 ? 17.976 -2.455 -8.808 1.00 89.50 216 GLU A C 1
ATOM 1679 O O . GLU A 1 216 ? 16.810 -2.674 -9.129 1.00 89.50 216 GLU A O 1
ATOM 1684 N N . ARG A 1 217 ? 18.862 -3.451 -8.656 1.00 89.44 217 ARG A N 1
ATOM 1685 C CA . ARG A 1 217 ? 18.489 -4.863 -8.857 1.00 89.44 217 ARG A CA 1
ATOM 1686 C C . ARG A 1 217 ? 17.492 -5.323 -7.809 1.00 89.44 217 ARG A C 1
ATOM 1688 O O . ARG A 1 217 ? 16.544 -6.031 -8.135 1.00 89.44 217 ARG A O 1
ATOM 1695 N N . PHE A 1 218 ? 17.699 -4.898 -6.566 1.00 93.75 218 PHE A N 1
ATOM 1696 C CA . PHE A 1 218 ? 16.752 -5.162 -5.496 1.00 93.75 218 PHE A CA 1
ATOM 1697 C C . PHE A 1 218 ? 15.415 -4.469 -5.776 1.00 93.75 218 PHE A C 1
ATOM 1699 O O . PHE A 1 218 ? 14.384 -5.118 -5.664 1.00 93.75 218 PHE A O 1
ATOM 1706 N N . ILE A 1 219 ? 15.412 -3.202 -6.211 1.00 91.69 219 ILE A N 1
ATOM 1707 C CA . ILE A 1 219 ? 14.170 -2.493 -6.563 1.00 91.69 219 ILE A CA 1
ATOM 1708 C C . ILE A 1 219 ? 13.414 -3.204 -7.693 1.00 91.69 219 ILE A C 1
ATOM 1710 O O . ILE A 1 219 ? 12.213 -3.442 -7.565 1.00 91.69 219 ILE A O 1
ATOM 1714 N N . ALA A 1 220 ? 14.107 -3.581 -8.770 1.00 90.81 220 ALA A N 1
ATOM 1715 C CA . ALA A 1 220 ? 13.526 -4.304 -9.897 1.00 90.81 220 ALA A CA 1
ATOM 1716 C C . ALA A 1 220 ? 12.895 -5.637 -9.461 1.00 90.81 220 ALA A C 1
ATOM 1718 O O . ALA A 1 220 ? 11.735 -5.909 -9.786 1.00 90.81 220 ALA A O 1
ATOM 1719 N N . ALA A 1 221 ? 13.633 -6.433 -8.677 1.00 92.06 221 ALA A N 1
ATOM 1720 C CA . ALA A 1 221 ? 13.161 -7.710 -8.153 1.00 92.06 221 ALA A CA 1
ATOM 1721 C C . ALA A 1 221 ? 11.997 -7.528 -7.168 1.00 92.06 221 ALA A C 1
ATOM 1723 O O . ALA A 1 221 ? 10.990 -8.213 -7.265 1.00 92.06 221 ALA A O 1
ATOM 1724 N N . PHE A 1 222 ? 12.073 -6.556 -6.265 1.00 93.06 222 PHE A N 1
ATOM 1725 C CA . PHE A 1 222 ? 11.021 -6.280 -5.292 1.00 93.06 222 PHE A CA 1
ATOM 1726 C C . PHE A 1 222 ? 9.709 -5.837 -5.954 1.00 93.06 222 PHE A C 1
ATOM 1728 O O . PHE A 1 222 ? 8.634 -6.322 -5.599 1.00 93.06 222 PHE A O 1
ATOM 1735 N N . VAL A 1 223 ? 9.783 -4.959 -6.959 1.00 91.94 223 VAL A N 1
ATOM 1736 C CA . VAL A 1 223 ? 8.610 -4.570 -7.755 1.00 91.94 223 VAL A CA 1
ATOM 1737 C C . VAL A 1 223 ? 8.036 -5.777 -8.502 1.00 91.94 223 VAL A C 1
ATOM 1739 O O . VAL A 1 223 ? 6.818 -5.966 -8.470 1.00 91.94 223 VAL A O 1
ATOM 1742 N N . ARG A 1 224 ? 8.894 -6.622 -9.095 1.00 90.88 224 ARG A N 1
ATOM 1743 C CA . ARG A 1 224 ? 8.483 -7.873 -9.751 1.00 90.88 224 ARG A CA 1
ATOM 1744 C C . ARG A 1 224 ? 7.698 -8.760 -8.793 1.00 90.88 224 ARG A C 1
ATOM 1746 O O . ARG A 1 224 ? 6.596 -9.185 -9.115 1.00 90.88 224 ARG A O 1
ATOM 1753 N N . GLU A 1 225 ? 8.235 -8.992 -7.600 1.00 90.38 225 GLU A N 1
ATOM 1754 C CA . GLU A 1 225 ? 7.635 -9.849 -6.578 1.00 90.38 225 GLU A CA 1
ATOM 1755 C C . GLU A 1 225 ? 6.265 -9.341 -6.115 1.00 90.38 225 GLU A C 1
ATOM 1757 O O . GLU A 1 225 ? 5.332 -10.130 -5.944 1.00 90.38 225 GLU A O 1
ATOM 1762 N N . LEU A 1 226 ? 6.101 -8.025 -5.958 1.00 90.00 226 LEU A N 1
ATOM 1763 C CA . LEU A 1 226 ? 4.794 -7.440 -5.657 1.00 90.00 226 LEU A CA 1
ATOM 1764 C C . LEU A 1 226 ? 3.812 -7.606 -6.824 1.00 90.00 226 LEU A C 1
ATOM 1766 O O . LEU A 1 226 ? 2.640 -7.921 -6.602 1.00 90.00 226 LEU A O 1
ATOM 1770 N N . MET A 1 227 ? 4.267 -7.405 -8.063 1.00 88.25 227 MET A N 1
ATOM 1771 C CA . MET A 1 227 ? 3.399 -7.501 -9.237 1.00 88.25 227 MET A CA 1
ATOM 1772 C C . MET A 1 227 ? 3.043 -8.937 -9.609 1.00 88.25 227 MET A C 1
ATOM 1774 O O . MET A 1 227 ? 1.916 -9.166 -10.036 1.00 88.25 227 MET A O 1
ATOM 1778 N N . LEU A 1 228 ? 3.921 -9.917 -9.391 1.00 88.56 228 LEU A N 1
ATOM 1779 C CA . LEU A 1 228 ? 3.593 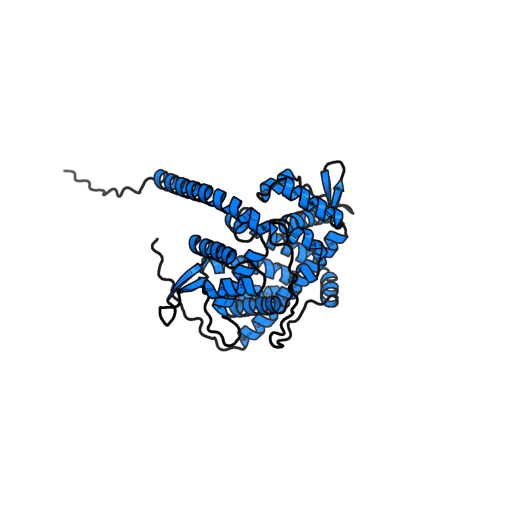-11.337 -9.544 1.00 88.56 228 LEU A CA 1
ATOM 1780 C C . LEU A 1 228 ? 2.421 -11.725 -8.636 1.00 88.56 228 LEU A C 1
ATOM 1782 O O . LEU A 1 228 ? 1.443 -12.304 -9.100 1.00 88.56 228 LEU A O 1
ATOM 1786 N N . ARG A 1 229 ? 2.461 -11.305 -7.367 1.00 87.12 229 ARG A N 1
ATOM 1787 C CA . ARG A 1 229 ? 1.384 -11.552 -6.396 1.00 87.12 229 ARG A CA 1
ATOM 1788 C C . ARG A 1 229 ? 0.083 -10.858 -6.791 1.00 87.12 229 ARG A C 1
ATOM 1790 O O . ARG A 1 229 ? -0.980 -11.471 -6.764 1.00 87.12 229 ARG A O 1
ATOM 1797 N N . PHE A 1 230 ? 0.168 -9.597 -7.215 1.00 85.88 230 PHE A N 1
ATOM 1798 C CA . PHE A 1 230 ? -0.990 -8.861 -7.718 1.00 85.88 230 PHE A CA 1
ATOM 1799 C C . PHE A 1 230 ? -1.618 -9.541 -8.947 1.00 85.88 230 PHE A C 1
ATOM 1801 O O . PHE A 1 230 ? -2.840 -9.699 -9.009 1.00 85.88 230 PHE A O 1
ATOM 1808 N N . ARG A 1 231 ? -0.803 -9.984 -9.910 1.00 86.00 231 ARG A N 1
ATOM 1809 C CA . ARG A 1 231 ? -1.277 -10.687 -11.109 1.00 86.00 231 ARG A CA 1
ATOM 1810 C C . ARG A 1 231 ? -1.893 -12.043 -10.775 1.00 86.00 231 ARG A C 1
ATOM 1812 O O . ARG A 1 231 ? -2.934 -12.355 -11.336 1.00 86.00 231 ARG A O 1
ATOM 1819 N N . ALA A 1 232 ? -1.340 -12.765 -9.801 1.00 85.31 232 ALA A N 1
ATOM 1820 C CA . ALA A 1 232 ? -1.896 -14.016 -9.275 1.00 85.31 232 ALA A CA 1
ATOM 1821 C C . ALA A 1 232 ? -3.238 -13.847 -8.528 1.00 85.31 232 ALA A C 1
ATOM 1823 O O . ALA A 1 232 ? -3.815 -14.821 -8.053 1.00 85.31 232 ALA A O 1
ATOM 1824 N N . GLY A 1 233 ? -3.754 -12.620 -8.419 1.00 83.62 233 GLY A N 1
ATOM 1825 C CA . GLY A 1 233 ? -5.079 -12.347 -7.868 1.00 83.62 233 GLY A CA 1
ATOM 1826 C C . GLY A 1 233 ? -5.084 -11.931 -6.402 1.00 83.62 233 GLY A C 1
ATOM 1827 O O . GLY A 1 233 ? -6.139 -11.544 -5.921 1.00 83.62 233 GLY A O 1
ATOM 1828 N N . LEU A 1 234 ? -3.937 -11.902 -5.718 1.00 83.44 234 LEU A N 1
ATOM 1829 C CA . LEU A 1 234 ? -3.863 -11.497 -4.313 1.00 83.44 234 LEU A CA 1
ATOM 1830 C C . LEU A 1 234 ? -4.308 -10.034 -4.153 1.00 83.44 234 LEU A C 1
ATOM 1832 O O . LEU A 1 234 ? -3.785 -9.137 -4.833 1.00 83.44 234 LEU A O 1
ATOM 1836 N N . ARG A 1 235 ? -5.276 -9.769 -3.267 1.00 83.69 235 ARG A N 1
ATOM 1837 C CA . ARG A 1 235 ? -5.696 -8.412 -2.891 1.00 83.69 235 ARG A CA 1
ATOM 1838 C C . ARG A 1 235 ? -5.593 -8.236 -1.374 1.00 83.69 235 ARG A C 1
ATOM 1840 O O . ARG A 1 235 ? -6.125 -9.050 -0.636 1.00 83.69 235 ARG A O 1
ATOM 1847 N N . PRO A 1 236 ? -5.006 -7.131 -0.873 1.00 84.19 236 PRO A N 1
ATOM 1848 C CA . PRO A 1 236 ? -4.945 -6.899 0.571 1.00 84.19 236 PRO A CA 1
ATOM 1849 C C . PRO A 1 236 ? -6.301 -6.841 1.289 1.00 84.19 236 PRO A C 1
ATOM 1851 O O . PRO A 1 236 ? -6.367 -7.070 2.490 1.00 84.19 236 PRO A O 1
ATOM 1854 N N . LEU A 1 237 ? -7.377 -6.519 0.563 1.00 85.62 237 LEU A N 1
ATOM 1855 C CA . LEU A 1 237 ? -8.732 -6.511 1.115 1.00 85.62 237 LEU A CA 1
ATOM 1856 C C . LEU A 1 237 ? -9.315 -7.916 1.292 1.00 85.62 237 LEU A C 1
ATOM 1858 O O . LEU A 1 237 ? -10.276 -8.046 2.035 1.00 85.62 237 LEU A O 1
ATOM 1862 N N . ASP A 1 238 ? -8.734 -8.959 0.693 1.00 86.62 238 ASP A N 1
ATOM 1863 C CA . ASP A 1 238 ? -9.209 -10.336 0.886 1.00 86.62 238 ASP A CA 1
ATOM 1864 C C . ASP A 1 238 ? -9.018 -10.794 2.346 1.00 86.62 238 ASP A C 1
ATOM 1866 O O . ASP A 1 238 ? -9.738 -11.664 2.826 1.00 86.62 238 ASP A O 1
ATOM 1870 N N . TRP A 1 239 ? -8.088 -10.171 3.083 1.00 87.50 239 TRP A N 1
ATOM 1871 C CA . TRP A 1 239 ? -7.871 -10.413 4.516 1.00 87.50 239 TRP A CA 1
ATOM 1872 C C . TRP A 1 239 ? -8.760 -9.565 5.429 1.00 87.50 239 TRP A C 1
ATOM 1874 O O . TRP A 1 239 ? -8.809 -9.811 6.629 1.00 87.50 239 TRP A O 1
ATOM 1884 N N . ALA A 1 240 ? -9.415 -8.541 4.886 1.00 89.69 240 ALA A N 1
ATOM 1885 C CA . ALA A 1 240 ? -10.241 -7.598 5.634 1.00 89.69 240 ALA A CA 1
ATOM 1886 C C . ALA A 1 240 ? -11.376 -7.063 4.742 1.00 89.69 240 ALA A C 1
ATOM 1888 O O . ALA A 1 240 ? -11.403 -5.863 4.422 1.00 89.69 240 ALA A O 1
ATOM 1889 N N . PRO A 1 241 ? -12.275 -7.947 4.268 1.00 90.62 241 PRO A N 1
ATOM 1890 C CA . PRO A 1 241 ? -13.293 -7.600 3.279 1.00 90.62 241 PRO A CA 1
ATOM 1891 C C . PRO A 1 241 ? -14.238 -6.499 3.767 1.00 90.62 241 PRO A C 1
ATOM 1893 O O . PRO A 1 241 ? -14.738 -5.714 2.962 1.00 90.62 241 PRO A O 1
ATOM 1896 N N . GLU A 1 242 ? -14.435 -6.366 5.076 1.00 90.50 242 GLU A N 1
ATOM 1897 C CA . GLU A 1 242 ? -15.257 -5.333 5.698 1.00 90.50 242 GLU A CA 1
ATOM 1898 C C . GLU A 1 242 ? -14.743 -3.923 5.374 1.00 90.50 242 GLU A C 1
ATOM 1900 O O . GLU A 1 242 ? -15.532 -2.994 5.205 1.00 90.50 242 GLU A O 1
ATOM 1905 N N . LEU A 1 243 ? -13.426 -3.745 5.201 1.00 87.69 243 LEU 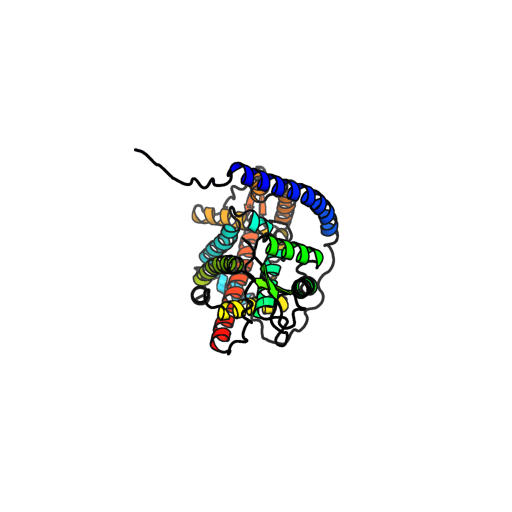A N 1
ATOM 1906 C CA . LEU A 1 243 ? -12.825 -2.448 4.867 1.00 87.69 243 LEU A CA 1
ATOM 1907 C C . LEU A 1 243 ? -13.112 -1.995 3.422 1.00 87.69 243 LEU A C 1
ATOM 1909 O O . LEU A 1 243 ? -12.813 -0.847 3.072 1.00 87.69 243 LEU A O 1
ATOM 1913 N N . SER A 1 244 ? -13.721 -2.841 2.583 1.00 85.94 244 SER A N 1
ATOM 1914 C CA . SER A 1 244 ? -14.138 -2.492 1.212 1.00 85.94 244 SER A CA 1
ATOM 1915 C C . SER A 1 244 ? -15.029 -1.247 1.161 1.00 85.94 244 SER A C 1
ATOM 1917 O O . SER A 1 244 ? -14.828 -0.387 0.299 1.00 85.94 244 SER A O 1
ATOM 1919 N N . VAL A 1 245 ? -15.907 -1.065 2.159 1.00 86.38 245 VAL A N 1
ATOM 1920 C CA . VAL A 1 245 ? -16.809 0.098 2.277 1.00 86.38 245 VAL A CA 1
ATOM 1921 C C . VAL A 1 245 ? -16.065 1.438 2.288 1.00 86.38 245 VAL A C 1
ATOM 1923 O O . VAL A 1 245 ? -16.614 2.469 1.888 1.00 86.38 245 VAL A O 1
ATOM 1926 N N . PHE A 1 246 ? -14.804 1.428 2.731 1.00 82.50 246 PHE A N 1
ATOM 1927 C CA . PHE A 1 246 ? -13.903 2.573 2.704 1.00 82.50 246 PHE A CA 1
ATOM 1928 C C . PHE A 1 246 ? -13.028 2.587 1.449 1.00 82.50 246 PHE A C 1
ATOM 1930 O O . PHE A 1 246 ? -12.805 3.650 0.872 1.00 82.50 246 PHE A O 1
ATOM 1937 N N . ALA A 1 247 ? -12.518 1.431 1.021 1.00 75.75 247 ALA A N 1
ATOM 1938 C CA . ALA A 1 247 ? -11.548 1.337 -0.068 1.00 75.75 247 ALA A CA 1
ATOM 1939 C C . ALA A 1 247 ? -12.098 1.687 -1.453 1.00 75.75 247 ALA A C 1
ATOM 1941 O O . ALA A 1 247 ? -11.343 2.138 -2.315 1.00 75.75 247 ALA A O 1
ATOM 1942 N N . GLU A 1 248 ? -13.400 1.517 -1.659 1.00 71.62 248 GLU A N 1
ATOM 1943 C CA . GLU A 1 248 ? -14.076 1.853 -2.915 1.00 71.62 248 GLU A CA 1
ATOM 1944 C C . GLU A 1 248 ? -14.386 3.348 -3.051 1.00 71.62 248 GLU A C 1
ATOM 1946 O O . GLU A 1 248 ? -14.745 3.826 -4.126 1.00 71.62 248 GLU A O 1
ATOM 1951 N N . ARG A 1 249 ? -14.247 4.114 -1.964 1.00 73.31 249 ARG A N 1
ATOM 1952 C CA . ARG A 1 249 ? -14.571 5.539 -1.928 1.00 73.31 249 ARG A CA 1
ATOM 1953 C C . ARG A 1 249 ? -13.299 6.373 -2.001 1.00 73.31 249 ARG A C 1
ATOM 1955 O O . ARG A 1 249 ? -12.343 6.128 -1.265 1.00 73.31 249 ARG A O 1
ATOM 1962 N N . ASP A 1 250 ? -13.323 7.435 -2.803 1.00 68.88 250 ASP A N 1
ATOM 1963 C CA . ASP A 1 250 ? -12.227 8.408 -2.844 1.00 68.88 250 ASP A CA 1
ATOM 1964 C C . ASP A 1 250 ? -11.919 8.942 -1.434 1.00 68.88 250 ASP A C 1
ATOM 1966 O O . ASP A 1 250 ? -12.805 9.458 -0.741 1.00 68.88 250 ASP A O 1
ATOM 1970 N N . GLY A 1 251 ? -10.664 8.775 -1.002 1.00 69.00 251 GLY A N 1
ATOM 1971 C CA . GLY A 1 251 ? -10.175 9.158 0.326 1.00 69.00 251 GLY A CA 1
ATOM 1972 C C . GLY A 1 251 ? -10.651 8.282 1.494 1.00 69.00 251 GLY A C 1
ATOM 1973 O O . GLY A 1 251 ? -10.247 8.530 2.631 1.00 69.00 251 GLY A O 1
ATOM 1974 N N . GLY A 1 252 ? -11.469 7.251 1.257 1.00 78.06 252 GLY A N 1
ATOM 1975 C CA . GLY A 1 252 ? -12.128 6.492 2.323 1.00 78.06 252 GLY A CA 1
ATOM 1976 C C . GLY A 1 252 ? -11.171 5.704 3.215 1.00 78.06 252 GLY A C 1
ATOM 1977 O O . GLY A 1 252 ? -11.270 5.810 4.437 1.00 78.06 252 GLY A O 1
ATOM 1978 N N . MET A 1 253 ? -10.168 5.014 2.652 1.00 79.06 253 MET A N 1
ATOM 1979 C CA . MET A 1 253 ? -9.157 4.339 3.488 1.00 79.06 253 MET A CA 1
ATOM 1980 C C . MET A 1 253 ? -8.363 5.304 4.357 1.00 79.06 253 MET A C 1
ATOM 1982 O O . MET A 1 253 ? -7.976 4.952 5.465 1.00 79.06 253 MET A O 1
ATOM 1986 N N . MET A 1 254 ? -8.114 6.524 3.885 1.00 74.12 254 MET A N 1
ATOM 1987 C CA . MET A 1 254 ? -7.375 7.499 4.681 1.00 74.12 254 MET A CA 1
ATOM 1988 C C . MET A 1 254 ? -8.202 7.968 5.881 1.00 74.12 254 MET A C 1
ATOM 1990 O O . MET A 1 254 ? -7.656 8.131 6.969 1.00 74.12 254 MET A O 1
ATOM 1994 N N . ILE A 1 255 ? -9.516 8.125 5.703 1.00 76.69 255 ILE A N 1
ATOM 1995 C CA . ILE A 1 255 ? -10.454 8.425 6.791 1.00 76.69 255 ILE A CA 1
ATOM 1996 C C . ILE A 1 255 ? -10.483 7.273 7.799 1.00 76.69 255 ILE A C 1
ATOM 1998 O O . ILE A 1 255 ? -10.354 7.509 8.998 1.00 76.69 255 ILE A O 1
ATOM 2002 N N . ALA A 1 256 ? -10.591 6.034 7.321 1.00 82.06 256 ALA A N 1
ATOM 2003 C CA . ALA A 1 256 ? -10.607 4.849 8.172 1.00 82.06 256 ALA A CA 1
ATOM 2004 C C . ALA A 1 256 ? -9.308 4.700 8.988 1.00 82.06 256 ALA A C 1
ATOM 2006 O O . ALA A 1 256 ? -9.362 4.451 10.190 1.00 82.06 256 ALA A O 1
ATOM 2007 N N . LEU A 1 257 ? -8.148 4.956 8.374 1.00 78.00 257 LEU A N 1
ATOM 2008 C CA . LEU A 1 257 ? -6.857 4.979 9.067 1.00 78.00 257 LEU A CA 1
ATOM 2009 C C . LEU A 1 257 ? -6.762 6.090 10.117 1.00 78.00 257 LEU A C 1
ATOM 2011 O O . LEU A 1 257 ? -6.139 5.887 11.154 1.00 78.00 257 LEU A O 1
ATOM 2015 N N . GLN A 1 258 ? -7.374 7.256 9.884 1.00 75.75 258 GLN A N 1
ATOM 2016 C CA . GLN A 1 258 ? -7.433 8.300 10.911 1.00 75.75 258 GLN A CA 1
ATOM 2017 C C . GLN A 1 258 ? -8.321 7.907 12.088 1.00 75.75 258 GLN A C 1
ATOM 2019 O O . GLN A 1 258 ? -7.957 8.186 13.228 1.00 75.75 258 GLN A O 1
ATOM 2024 N N . LEU A 1 259 ? -9.461 7.263 11.825 1.00 80.12 259 LEU A N 1
ATOM 2025 C CA . LEU A 1 259 ? -10.331 6.739 12.877 1.00 80.12 259 LEU A CA 1
ATOM 2026 C C . LEU A 1 259 ? -9.580 5.711 13.732 1.00 80.12 259 LEU A C 1
ATOM 2028 O O . LEU A 1 259 ? -9.591 5.826 14.956 1.00 80.12 259 LEU A O 1
ATOM 2032 N N . LEU A 1 260 ? -8.857 4.781 13.097 1.00 81.81 260 LEU A N 1
ATOM 2033 C CA . LEU A 1 260 ? -8.007 3.811 13.790 1.00 81.81 260 LEU A CA 1
ATOM 2034 C C . LEU A 1 260 ? -6.900 4.494 14.608 1.00 81.81 260 LEU A C 1
ATOM 2036 O O . LEU A 1 260 ? -6.730 4.188 15.782 1.00 81.81 260 LEU A O 1
ATOM 2040 N N . ALA A 1 261 ? -6.161 5.435 14.018 1.00 75.88 261 ALA A N 1
ATOM 2041 C CA . ALA A 1 261 ? -5.078 6.129 14.715 1.00 75.88 261 ALA A CA 1
ATOM 2042 C C . ALA A 1 261 ? -5.588 6.915 15.935 1.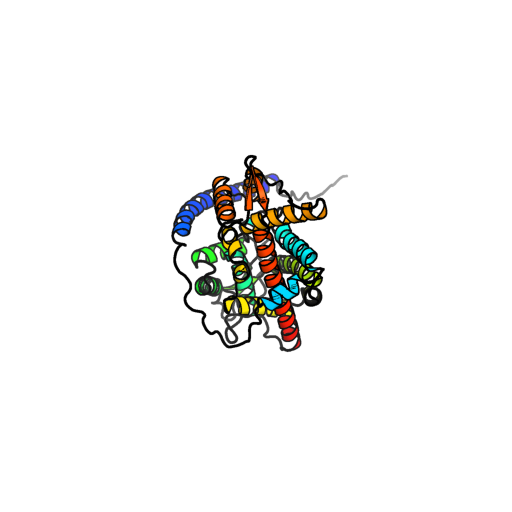00 75.88 261 ALA A C 1
ATOM 2044 O O . ALA A 1 261 ? -4.972 6.884 16.997 1.00 75.88 261 ALA A O 1
ATOM 2045 N N . ALA A 1 262 ? -6.734 7.587 15.801 1.00 73.56 262 ALA A N 1
ATOM 2046 C CA . ALA A 1 262 ? -7.359 8.306 16.904 1.00 73.56 262 ALA A CA 1
ATOM 2047 C C . ALA A 1 262 ? -7.877 7.359 18.002 1.00 73.56 262 ALA A C 1
ATOM 2049 O O . ALA A 1 262 ? -7.826 7.713 19.180 1.00 73.56 262 ALA A O 1
ATOM 2050 N N . TYR A 1 263 ? -8.334 6.158 17.629 1.00 78.38 263 TYR A N 1
ATOM 2051 C CA . TYR A 1 263 ? -8.672 5.103 18.582 1.00 78.38 263 TYR A CA 1
ATOM 2052 C C . TYR A 1 263 ? -7.430 4.638 19.361 1.00 78.38 263 TYR A C 1
ATOM 2054 O O . TYR A 1 263 ? -7.415 4.692 20.590 1.00 78.38 263 TYR A O 1
ATOM 2062 N N . LEU A 1 264 ? -6.355 4.269 18.659 1.00 72.81 264 LEU A N 1
ATOM 2063 C CA . LEU A 1 264 ? -5.141 3.732 19.282 1.00 72.81 264 LEU A CA 1
ATOM 2064 C C . LEU A 1 264 ? -4.452 4.745 20.213 1.00 72.81 264 LEU A C 1
ATOM 2066 O O . LEU A 1 264 ? -4.052 4.400 21.323 1.00 72.81 264 LEU A O 1
ATOM 2070 N N . ALA A 1 265 ? -4.397 6.020 19.815 1.00 67.88 265 ALA A N 1
ATOM 2071 C CA . ALA A 1 265 ? -3.811 7.085 20.633 1.00 67.88 265 ALA A CA 1
ATOM 2072 C C . ALA A 1 265 ? -4.534 7.300 21.976 1.00 67.88 265 ALA A C 1
ATOM 2074 O O . ALA A 1 265 ? -3.935 7.795 22.927 1.00 67.88 265 ALA A O 1
ATOM 2075 N N . LYS A 1 266 ? -5.825 6.952 22.072 1.00 66.38 266 LYS A N 1
ATOM 2076 C CA . LYS A 1 266 ? -6.594 7.067 23.320 1.00 66.38 266 LYS A CA 1
ATOM 2077 C C . LYS A 1 266 ? -6.605 5.773 24.136 1.00 66.38 266 LYS A C 1
ATOM 2079 O O . LYS A 1 266 ? -6.708 5.853 25.358 1.00 66.38 266 LYS A O 1
ATOM 2084 N N . SER A 1 267 ? -6.442 4.606 23.506 1.00 59.91 267 SER A N 1
ATOM 2085 C CA . SER A 1 267 ? -6.323 3.330 24.228 1.00 59.91 267 SER A CA 1
ATOM 2086 C C . SER A 1 267 ? -5.027 3.203 25.033 1.00 59.91 267 SER A C 1
ATOM 2088 O O . SER A 1 267 ? -5.017 2.491 26.029 1.00 59.91 267 SER A O 1
ATOM 2090 N N . GLU A 1 268 ? -3.965 3.925 24.662 1.00 53.84 268 GLU A N 1
ATOM 2091 C CA . GLU A 1 268 ? -2.730 4.004 25.462 1.00 53.84 268 GLU A CA 1
ATOM 2092 C C . GLU A 1 268 ? -2.880 4.873 26.732 1.00 53.84 268 GLU A C 1
ATOM 2094 O O . GLU A 1 268 ? -1.999 4.859 27.587 1.00 53.84 268 GLU A O 1
ATOM 2099 N N . GLY A 1 269 ? -3.995 5.607 26.887 1.00 47.66 269 GLY A N 1
ATOM 2100 C CA . GLY A 1 269 ? -4.210 6.541 27.999 1.00 47.66 269 GLY A CA 1
ATOM 2101 C C . GLY A 1 269 ? -5.372 6.220 28.945 1.00 47.66 269 GLY A C 1
ATOM 2102 O O . GLY A 1 269 ? -5.296 6.584 30.116 1.00 47.66 269 GLY A O 1
ATOM 2103 N N . LEU A 1 270 ? -6.456 5.575 28.493 1.00 41.16 270 LEU A N 1
ATOM 2104 C CA . LEU A 1 270 ? -7.660 5.349 29.311 1.00 41.16 270 LEU A CA 1
ATOM 2105 C C . LEU A 1 270 ? -8.369 4.040 28.919 1.00 41.16 270 LEU A C 1
ATOM 2107 O O . LEU A 1 270 ? -8.732 3.834 27.761 1.00 41.16 270 LEU A O 1
ATOM 2111 N N . GLY A 1 271 ? -8.570 3.158 29.901 1.00 38.12 271 GLY A N 1
ATOM 2112 C CA . GLY A 1 271 ? -9.131 1.816 29.740 1.00 38.12 271 GLY A CA 1
ATOM 2113 C C . GLY A 1 271 ? -10.540 1.768 29.142 1.00 38.12 271 GLY A C 1
ATOM 2114 O O . GLY A 1 271 ? -11.528 1.878 29.860 1.00 38.12 271 GLY A O 1
ATOM 2115 N N . GLY A 1 272 ? -10.610 1.472 27.843 1.00 39.41 272 GLY A N 1
ATOM 2116 C CA . GLY A 1 272 ? -11.825 1.031 27.159 1.00 39.41 272 GLY A CA 1
ATOM 2117 C C . GLY A 1 272 ? -12.733 2.171 26.690 1.00 39.41 272 GLY A C 1
ATOM 2118 O O . GLY A 1 272 ? -13.285 2.915 27.487 1.00 39.41 272 GLY A O 1
ATOM 2119 N N . GLN A 1 273 ? -12.961 2.219 25.374 1.00 41.78 273 GLN A N 1
ATOM 2120 C CA . GLN A 1 273 ? -13.728 3.221 24.608 1.00 41.78 273 GLN A CA 1
ATOM 2121 C C . GLN A 1 273 ? -12.962 4.505 24.269 1.00 41.78 273 GLN A C 1
ATOM 2123 O O . GLN A 1 273 ? -13.124 5.570 24.858 1.00 41.78 273 GLN A O 1
ATOM 2128 N N . ALA A 1 274 ? -12.140 4.394 23.229 1.00 43.16 274 ALA A N 1
ATOM 2129 C CA . ALA A 1 274 ? -11.346 5.483 22.689 1.00 43.16 274 ALA A CA 1
ATOM 2130 C C . ALA A 1 274 ? -12.102 6.275 21.593 1.00 43.16 274 ALA A C 1
ATOM 2132 O O . ALA A 1 274 ? -12.663 5.713 20.653 1.00 43.16 274 ALA A O 1
ATOM 2133 N N . GLN A 1 275 ? -12.113 7.605 21.739 1.00 50.88 275 GLN A N 1
ATOM 2134 C CA . GLN A 1 275 ? -12.882 8.598 20.968 1.00 50.88 275 GLN A CA 1
ATOM 2135 C C . GLN A 1 275 ? -12.063 9.235 19.828 1.00 50.88 275 GLN A C 1
ATOM 2137 O O . GLN A 1 275 ? -11.054 9.879 20.087 1.00 50.88 275 GLN A O 1
ATOM 2142 N N . ALA A 1 276 ? -12.516 9.209 18.577 1.00 49.19 276 ALA A N 1
ATOM 2143 C CA . ALA A 1 276 ? -11.899 10.051 17.547 1.00 49.19 276 ALA A CA 1
ATOM 2144 C C . ALA A 1 276 ? -12.490 11.473 17.591 1.00 49.19 276 ALA A C 1
ATOM 2146 O O . ALA A 1 276 ? -13.682 11.641 17.345 1.00 49.19 276 ALA A O 1
ATOM 2147 N N . ASP A 1 277 ? -11.683 12.511 17.853 1.00 50.34 277 ASP A N 1
ATOM 2148 C CA . ASP A 1 277 ? -12.119 13.918 17.719 1.00 50.34 277 ASP A CA 1
ATOM 2149 C C . ASP A 1 277 ? -12.103 14.346 16.241 1.00 50.34 277 ASP A C 1
ATOM 2151 O O . ASP A 1 277 ? -11.412 15.274 15.822 1.00 50.34 277 ASP A O 1
ATOM 2155 N N . LEU A 1 278 ? -12.840 13.605 15.411 1.00 59.56 278 LEU A N 1
ATOM 2156 C CA . LEU A 1 278 ? -12.957 13.837 13.977 1.00 59.56 278 LEU A CA 1
ATOM 2157 C C . LEU A 1 278 ? -14.365 14.333 13.662 1.00 59.56 278 LEU A C 1
ATOM 2159 O O . LEU A 1 278 ? -15.322 13.566 13.614 1.00 59.56 278 LEU A O 1
ATOM 2163 N N . THR A 1 279 ? -14.494 15.636 13.411 1.00 66.56 279 THR A N 1
ATOM 2164 C CA . THR A 1 279 ? -15.746 16.194 12.892 1.00 66.56 279 THR A CA 1
ATOM 2165 C C . THR A 1 279 ? -15.860 15.928 11.390 1.00 66.56 279 THR A C 1
ATOM 2167 O O . THR A 1 279 ? -14.874 15.979 10.648 1.00 66.56 279 THR A O 1
ATOM 2170 N N . ILE A 1 280 ? -17.085 15.711 10.903 1.00 69.12 280 ILE A N 1
ATOM 2171 C CA . ILE A 1 280 ? -17.381 15.532 9.467 1.00 69.12 280 ILE A CA 1
ATOM 2172 C C . ILE A 1 280 ? -16.836 16.703 8.634 1.00 69.12 280 ILE A C 1
ATOM 2174 O O . ILE A 1 280 ? -16.323 16.506 7.532 1.00 69.12 280 ILE A O 1
ATOM 2178 N N . ALA A 1 281 ? -16.916 17.927 9.167 1.00 66.06 281 ALA A N 1
ATOM 2179 C CA . ALA A 1 281 ? -16.382 19.121 8.519 1.00 66.06 281 ALA A CA 1
ATOM 2180 C C . ALA A 1 281 ? -14.848 19.082 8.399 1.00 66.06 281 ALA A C 1
ATOM 2182 O O . ALA A 1 281 ? -14.324 19.392 7.329 1.00 66.06 281 ALA A O 1
ATOM 2183 N N . GLY A 1 282 ? -14.144 18.648 9.450 1.00 67.94 282 GLY A N 1
ATOM 2184 C CA . GLY A 1 282 ? -12.688 18.494 9.433 1.00 67.94 282 GLY A CA 1
ATOM 2185 C C . GLY A 1 282 ? -12.218 17.420 8.449 1.00 67.94 282 GLY A C 1
ATOM 2186 O O . GLY A 1 282 ? -11.237 17.629 7.735 1.00 67.94 282 GLY A O 1
ATOM 2187 N N . ILE A 1 283 ? -12.954 16.308 8.346 1.00 66.69 283 ILE A N 1
ATOM 2188 C CA . ILE A 1 283 ? -12.691 15.253 7.357 1.00 66.69 283 ILE A CA 1
ATOM 2189 C C . ILE A 1 283 ? -12.884 15.789 5.930 1.00 66.69 283 ILE A C 1
ATOM 2191 O O . ILE A 1 283 ? -11.987 15.665 5.095 1.00 66.69 283 ILE A O 1
ATOM 2195 N N . ALA A 1 284 ? -14.031 16.416 5.655 1.00 67.94 284 ALA A N 1
ATOM 2196 C CA . ALA A 1 284 ? -14.369 16.928 4.328 1.00 67.94 284 ALA A CA 1
ATOM 2197 C C . ALA A 1 284 ? -13.337 17.948 3.818 1.00 67.94 284 ALA A C 1
ATOM 2199 O O . ALA A 1 284 ? -12.856 17.837 2.690 1.00 67.94 284 ALA A O 1
ATOM 2200 N N . GLN A 1 285 ? -12.937 18.896 4.673 1.00 67.38 285 GLN A N 1
ATOM 2201 C CA . GLN A 1 285 ? -11.933 19.905 4.338 1.00 67.38 285 GLN A CA 1
ATOM 2202 C C . GLN A 1 285 ? -10.559 19.277 4.072 1.00 67.38 285 GLN A C 1
ATOM 2204 O O . GLN A 1 285 ? -9.926 19.575 3.060 1.00 67.38 285 GLN A O 1
ATOM 2209 N N . ARG A 1 286 ? -10.101 18.380 4.954 1.00 65.75 286 ARG A N 1
ATOM 2210 C CA . ARG A 1 286 ? -8.765 17.772 4.873 1.00 65.75 286 ARG A CA 1
ATOM 2211 C C . ARG A 1 286 ? -8.582 16.909 3.626 1.00 65.75 286 ARG A C 1
ATOM 2213 O O . ARG A 1 286 ? -7.491 16.882 3.063 1.00 65.75 286 ARG A O 1
ATOM 2220 N N . TYR A 1 287 ? -9.638 16.221 3.202 1.00 63.22 287 TYR A N 1
ATOM 2221 C CA . TYR A 1 287 ? -9.593 15.305 2.065 1.00 63.22 287 TYR A CA 1
ATOM 2222 C C . TYR A 1 287 ? -10.173 15.880 0.775 1.00 63.22 287 TYR A C 1
ATOM 2224 O O . TYR A 1 287 ? -10.176 15.190 -0.239 1.00 63.22 287 TYR A O 1
ATOM 2232 N N . SER A 1 288 ? -10.605 17.148 0.782 1.00 66.44 288 SER A N 1
ATOM 2233 C CA . SER A 1 288 ? -11.195 17.818 -0.388 1.00 66.44 288 SER A CA 1
ATOM 2234 C C . SER A 1 288 ? -12.371 17.035 -0.994 1.00 66.44 288 SER A C 1
ATOM 2236 O O . SER A 1 288 ? -12.519 16.956 -2.211 1.00 66.44 288 SER A O 1
ATOM 2238 N N . VAL A 1 289 ? -13.210 16.451 -0.133 1.00 69.06 289 VAL A N 1
ATOM 2239 C CA . VAL A 1 289 ? -14.425 15.713 -0.513 1.00 69.06 289 VAL A CA 1
ATOM 2240 C C . VAL A 1 289 ? -15.665 16.429 0.014 1.00 69.06 289 VAL A C 1
ATOM 2242 O O . VAL A 1 289 ? -15.604 17.186 0.984 1.00 69.06 289 VAL A O 1
ATOM 2245 N N . SER A 1 290 ? -16.820 16.198 -0.613 1.00 77.38 290 SER A N 1
ATOM 2246 C CA . SER A 1 290 ? -18.066 16.813 -0.152 1.00 77.38 290 SER A CA 1
ATOM 2247 C C . SER A 1 290 ? -18.496 16.248 1.208 1.00 77.38 290 SER A C 1
ATOM 2249 O O . SER A 1 290 ? -18.266 15.079 1.526 1.00 77.38 290 SER A O 1
ATOM 2251 N N . ARG A 1 291 ? -19.189 17.059 2.018 1.00 79.06 291 ARG A N 1
ATOM 2252 C CA . ARG A 1 291 ? -19.784 16.585 3.283 1.00 79.06 291 ARG A CA 1
ATOM 2253 C C . ARG A 1 291 ? -20.765 15.431 3.053 1.00 79.06 291 ARG A C 1
ATOM 2255 O O . ARG A 1 291 ? -20.799 14.495 3.843 1.00 79.06 291 ARG A O 1
ATOM 2262 N N . ALA A 1 292 ? -21.523 15.479 1.955 1.00 83.19 292 ALA A N 1
ATOM 2263 C CA . ALA A 1 292 ? -22.452 14.419 1.573 1.00 83.19 292 ALA A CA 1
ATOM 2264 C C . ALA A 1 292 ? -21.730 13.089 1.286 1.00 83.19 292 ALA A C 1
ATOM 2266 O O . ALA A 1 292 ? -22.212 12.042 1.715 1.00 83.19 292 ALA A O 1
ATOM 2267 N N . HIS A 1 293 ? -20.557 13.132 0.639 1.00 79.75 293 HIS A N 1
ATOM 2268 C CA . HIS A 1 293 ? -19.709 11.956 0.400 1.00 79.75 293 HIS A CA 1
ATOM 2269 C C . HIS A 1 293 ? -19.224 11.334 1.710 1.00 79.75 293 HIS A C 1
ATOM 2271 O O . HIS A 1 293 ? -19.395 10.135 1.924 1.00 79.75 293 HIS A O 1
ATOM 2277 N N . VAL A 1 294 ? -18.705 12.158 2.628 1.00 80.19 294 VAL A N 1
ATOM 2278 C CA . VAL A 1 294 ? -18.270 11.699 3.960 1.00 80.19 294 VAL A CA 1
ATOM 2279 C C . VAL A 1 294 ? -19.438 11.076 4.729 1.00 80.19 294 VAL A C 1
ATOM 2281 O O . VAL A 1 294 ? -19.307 9.984 5.270 1.00 80.19 294 VAL A O 1
ATOM 2284 N N . LEU A 1 295 ? -20.609 11.716 4.735 1.00 85.38 295 LEU A N 1
ATOM 2285 C CA . LEU A 1 295 ? -21.801 11.188 5.405 1.00 85.38 295 LEU A CA 1
ATOM 2286 C C . LEU A 1 295 ? -22.280 9.856 4.814 1.00 85.38 295 LEU A C 1
ATOM 2288 O O . LEU A 1 295 ? -22.660 8.962 5.566 1.00 85.38 295 LEU A O 1
ATOM 2292 N N . GLY A 1 296 ? -22.274 9.712 3.486 1.00 87.44 296 GLY A N 1
ATOM 2293 C CA . GLY A 1 296 ? -22.636 8.458 2.819 1.00 87.44 296 GLY A CA 1
ATOM 2294 C C . GLY A 1 296 ? -21.692 7.312 3.181 1.00 87.44 296 GLY A C 1
ATOM 2295 O O . GLY A 1 296 ? -22.143 6.205 3.475 1.00 87.44 296 GLY A O 1
ATOM 2296 N N . MET A 1 297 ? -20.393 7.601 3.238 1.00 85.81 297 MET A N 1
ATOM 2297 C CA . MET A 1 297 ? -19.372 6.648 3.668 1.00 85.81 297 MET A CA 1
ATOM 2298 C C . MET A 1 297 ? -19.559 6.234 5.131 1.00 85.81 297 MET A C 1
ATOM 2300 O O . MET A 1 297 ? -19.603 5.043 5.419 1.00 85.81 297 MET A O 1
ATOM 2304 N N . LEU A 1 298 ? -19.745 7.191 6.046 1.00 87.94 298 LEU A N 1
ATOM 2305 C CA . LEU A 1 298 ? -19.952 6.896 7.469 1.00 87.94 298 LEU A CA 1
ATOM 2306 C C . LEU A 1 298 ? -21.231 6.084 7.716 1.00 87.94 298 LEU A C 1
ATOM 2308 O O . LEU A 1 298 ? -21.223 5.186 8.548 1.00 87.94 298 LEU A O 1
ATOM 2312 N N . ARG A 1 299 ? -22.313 6.342 6.967 1.00 90.38 299 ARG A N 1
ATOM 2313 C CA . ARG A 1 299 ? -23.519 5.496 7.014 1.00 90.38 299 ARG A CA 1
ATOM 2314 C C . ARG A 1 299 ? -23.230 4.057 6.593 1.00 90.38 299 ARG A C 1
ATOM 2316 O O . ARG A 1 299 ? -23.707 3.136 7.240 1.00 90.38 299 ARG A O 1
ATOM 2323 N N . SER A 1 300 ? -22.450 3.876 5.529 1.00 90.38 300 SER A N 1
ATOM 2324 C CA . SER A 1 300 ? -22.086 2.543 5.030 1.00 90.38 300 SER A CA 1
ATOM 2325 C C . SER A 1 300 ? -21.205 1.798 6.038 1.00 90.38 300 SER A C 1
ATOM 2327 O O . SER A 1 300 ? -21.435 0.627 6.312 1.00 90.38 300 SER A O 1
ATOM 2329 N N . ALA A 1 301 ? -20.242 2.495 6.646 1.00 91.50 301 ALA A N 1
ATOM 2330 C CA . ALA A 1 301 ? -19.372 1.935 7.676 1.00 91.50 301 ALA A CA 1
ATOM 2331 C C . ALA A 1 301 ? -20.125 1.568 8.966 1.00 91.50 301 ALA A C 1
ATOM 2333 O O . ALA A 1 301 ? -19.818 0.552 9.583 1.00 91.50 301 ALA A O 1
ATOM 2334 N N . GLU A 1 302 ? -21.115 2.369 9.371 1.00 93.50 302 GLU A N 1
ATOM 2335 C CA . GLU A 1 302 ? -21.981 2.042 10.509 1.00 93.50 302 GLU A CA 1
ATOM 2336 C C . GLU A 1 302 ? -22.874 0.834 10.213 1.00 93.50 302 GLU A C 1
ATOM 2338 O O . GLU A 1 302 ? -22.975 -0.065 11.043 1.00 93.50 302 GLU A O 1
ATOM 2343 N N . ALA A 1 303 ? -23.463 0.765 9.014 1.00 93.38 303 ALA A N 1
ATOM 2344 C CA . ALA A 1 303 ? -24.248 -0.392 8.584 1.00 93.38 303 ALA A CA 1
ATOM 2345 C C . ALA A 1 303 ? -23.410 -1.684 8.530 1.00 93.38 303 ALA A C 1
ATOM 2347 O O . ALA A 1 303 ? -23.930 -2.761 8.805 1.00 93.38 303 ALA A O 1
ATOM 2348 N N . ALA A 1 304 ? -22.113 -1.572 8.229 1.00 91.88 304 ALA A N 1
ATOM 2349 C CA . ALA A 1 304 ? -21.155 -2.677 8.257 1.00 91.88 304 ALA A CA 1
ATOM 2350 C C . ALA A 1 304 ? -20.629 -3.019 9.668 1.00 91.88 304 ALA A C 1
ATOM 2352 O O . ALA A 1 304 ? -19.788 -3.904 9.803 1.00 91.88 304 ALA A O 1
ATOM 2353 N N . GLY A 1 305 ? -21.073 -2.313 10.716 1.00 94.38 305 GLY A N 1
ATOM 2354 C CA . GLY A 1 305 ? -20.653 -2.558 12.100 1.00 94.38 305 GLY A CA 1
ATOM 2355 C C . GLY A 1 305 ? -19.251 -2.052 12.451 1.00 94.38 305 GLY A C 1
ATOM 2356 O O . GLY A 1 305 ? -18.778 -2.292 13.560 1.00 94.38 305 GLY A O 1
ATOM 2357 N N . LEU A 1 306 ? -18.581 -1.322 11.555 1.00 92.62 306 LEU A N 1
ATOM 2358 C CA . LEU A 1 306 ? -17.204 -0.849 11.755 1.00 92.62 306 LEU A CA 1
ATOM 2359 C C . LEU A 1 306 ? -17.126 0.370 12.678 1.00 92.62 306 LEU A C 1
ATOM 2361 O O . LEU A 1 306 ? -16.159 0.569 13.413 1.00 92.62 306 LEU A O 1
ATOM 2365 N N . ILE A 1 307 ? -18.165 1.197 12.662 1.00 92.50 307 ILE A N 1
ATOM 2366 C CA . ILE A 1 307 ? -18.272 2.358 13.539 1.00 92.50 307 ILE A CA 1
ATOM 2367 C C . ILE A 1 307 ? -19.657 2.431 14.169 1.00 92.50 307 ILE A C 1
ATOM 2369 O O . ILE A 1 307 ? -20.613 1.842 13.674 1.00 92.50 307 ILE A O 1
ATOM 2373 N N . ARG A 1 308 ? -19.776 3.225 15.231 1.00 90.38 308 ARG A N 1
ATOM 2374 C CA . ARG A 1 308 ? -21.056 3.663 15.789 1.00 90.38 308 ARG A CA 1
ATOM 2375 C C . ARG A 1 308 ? -21.087 5.181 15.855 1.00 90.38 308 ARG A C 1
ATOM 2377 O O . ARG A 1 308 ? -20.147 5.792 16.367 1.00 90.38 308 ARG A O 1
ATOM 2384 N N . ARG A 1 309 ? -22.159 5.794 15.359 1.00 87.38 309 ARG A N 1
ATOM 2385 C CA . ARG A 1 309 ? -22.395 7.233 15.500 1.00 87.38 309 ARG A CA 1
ATOM 2386 C C . ARG A 1 309 ? -23.212 7.496 16.760 1.00 87.38 309 ARG A C 1
ATOM 2388 O O . ARG A 1 309 ? -24.213 6.838 17.021 1.00 87.38 309 ARG A O 1
ATOM 2395 N N . MET A 1 310 ? -22.765 8.464 17.549 1.00 83.88 310 MET A N 1
ATOM 2396 C CA . MET A 1 310 ? -23.434 8.892 18.776 1.00 83.88 310 MET A CA 1
ATOM 2397 C C . MET A 1 310 ? -24.392 10.064 18.492 1.00 83.88 310 MET A C 1
ATOM 2399 O O . MET A 1 310 ? -24.188 10.783 17.508 1.00 83.88 310 MET A O 1
ATOM 2403 N N . PRO A 1 311 ? -25.407 10.311 19.349 1.00 78.00 311 PRO A N 1
ATOM 2404 C CA . PRO A 1 311 ? -26.364 11.413 19.169 1.00 78.00 311 PRO A CA 1
ATOM 2405 C C . PRO A 1 311 ? -25.726 12.808 19.063 1.00 78.00 311 PRO A C 1
ATOM 2407 O O . PRO A 1 311 ? -26.295 13.707 18.454 1.00 78.00 311 PRO A O 1
ATOM 2410 N N . ASP A 1 312 ? -24.527 12.986 19.616 1.00 78.75 312 ASP A N 1
ATOM 2411 C CA . ASP A 1 312 ? -23.747 14.228 19.574 1.00 78.75 312 ASP A CA 1
ATOM 2412 C C . ASP A 1 312 ? -22.751 14.300 18.400 1.00 78.75 312 ASP A C 1
ATOM 2414 O O . ASP A 1 312 ? -21.835 15.121 18.400 1.00 78.75 312 ASP A O 1
ATOM 2418 N N . ASN A 1 313 ? -22.937 13.462 17.375 1.00 70.75 313 ASN A N 1
ATOM 2419 C CA . ASN A 1 313 ? -22.084 13.336 16.188 1.00 70.75 313 ASN A CA 1
ATOM 2420 C C . ASN A 1 313 ? -20.672 12.779 16.440 1.00 70.75 313 ASN A C 1
ATOM 2422 O O . ASN A 1 313 ? -19.848 12.799 15.520 1.00 70.75 313 ASN A O 1
ATOM 2426 N N . ARG A 1 314 ? -20.376 12.246 17.634 1.00 75.00 314 ARG A N 1
ATOM 2427 C CA . ARG A 1 314 ? -19.132 11.493 17.855 1.00 75.00 314 ARG A CA 1
ATOM 2428 C C . ARG A 1 314 ? -19.149 10.163 17.103 1.00 75.00 314 ARG A C 1
ATOM 2430 O O . ARG A 1 314 ? -20.202 9.560 16.897 1.00 75.00 314 ARG A O 1
ATOM 2437 N N . ILE A 1 315 ? -17.961 9.699 16.720 1.00 82.69 315 ILE A N 1
ATOM 2438 C CA . ILE A 1 315 ? -17.755 8.414 16.045 1.00 82.69 315 ILE A CA 1
ATOM 2439 C C . ILE A 1 315 ? -16.952 7.507 16.977 1.00 82.69 315 ILE A C 1
ATOM 2441 O O . ILE A 1 315 ? -15.841 7.856 17.382 1.00 82.69 315 ILE A O 1
ATOM 2445 N N . LEU A 1 316 ? -17.514 6.345 17.303 1.00 84.75 316 LEU A N 1
ATOM 2446 C CA . LEU A 1 316 ? -16.831 5.279 18.029 1.00 84.75 316 LEU A CA 1
ATOM 2447 C C . LEU A 1 316 ? -16.356 4.213 17.042 1.00 84.75 316 LEU A C 1
ATOM 2449 O O . LEU A 1 316 ? -17.131 3.766 16.197 1.00 84.75 316 LEU A O 1
ATOM 2453 N N . VAL A 1 317 ? -15.097 3.802 17.169 1.00 88.00 317 VAL A N 1
ATOM 2454 C CA . VAL A 1 317 ? -14.526 2.657 16.445 1.00 88.00 317 VAL A CA 1
ATOM 2455 C C . VAL A 1 317 ? -14.932 1.376 17.173 1.00 88.00 317 VAL A C 1
ATOM 2457 O O . VAL A 1 317 ? -14.820 1.306 18.398 1.00 88.00 317 VAL A O 1
ATOM 2460 N N . THR A 1 318 ? -15.438 0.377 16.449 1.00 90.75 318 THR A N 1
ATOM 2461 C CA . THR A 1 318 ? -15.837 -0.906 17.049 1.00 90.75 318 THR A CA 1
ATOM 2462 C C . THR A 1 318 ? -14.662 -1.889 17.104 1.00 90.75 318 THR A C 1
ATOM 2464 O O . THR A 1 318 ? -13.716 -1.757 16.323 1.00 90.75 318 THR A O 1
ATOM 2467 N N . PRO A 1 319 ? -14.720 -2.927 17.963 1.00 90.62 319 PRO A N 1
ATOM 2468 C CA . PRO A 1 319 ? -13.731 -4.008 17.947 1.00 90.62 319 PRO A CA 1
ATOM 2469 C C . PRO A 1 319 ? -13.601 -4.689 16.578 1.00 90.62 319 PRO A C 1
ATOM 2471 O O . PRO A 1 319 ? -12.503 -5.069 16.192 1.00 90.62 319 PRO A O 1
ATOM 2474 N N . GLN A 1 320 ? -14.696 -4.781 15.814 1.00 93.44 320 GLN A N 1
ATOM 2475 C CA . GLN A 1 320 ? -14.683 -5.336 14.459 1.00 93.44 320 GLN A CA 1
ATOM 2476 C C . GLN A 1 320 ? -13.795 -4.515 13.515 1.00 93.44 320 GLN A C 1
ATOM 2478 O O . GLN A 1 320 ? -13.046 -5.089 12.730 1.00 93.44 320 GLN A O 1
ATOM 2483 N N . MET A 1 321 ? -13.836 -3.180 13.594 1.00 91.00 321 MET A N 1
ATOM 2484 C CA . MET A 1 321 ? -12.970 -2.326 12.775 1.00 91.00 321 MET A CA 1
ATOM 2485 C C . MET A 1 321 ? -11.501 -2.450 13.162 1.00 91.00 321 MET A C 1
ATOM 2487 O O . MET A 1 321 ? -10.650 -2.423 12.276 1.00 91.00 321 MET A O 1
ATOM 2491 N N . VAL A 1 322 ? -11.207 -2.622 14.453 1.00 90.25 322 VAL A N 1
ATOM 2492 C CA . VAL A 1 322 ? -9.842 -2.898 14.922 1.00 90.25 322 VAL A CA 1
ATOM 2493 C C . VAL A 1 322 ? -9.355 -4.236 14.366 1.00 90.25 322 VAL A C 1
ATOM 2495 O O . VAL A 1 322 ? -8.342 -4.254 13.677 1.00 90.25 322 VAL A O 1
ATOM 2498 N N . ASP A 1 323 ? -10.117 -5.320 14.547 1.00 93.12 323 ASP A N 1
ATOM 2499 C CA . ASP A 1 323 ? -9.733 -6.649 14.051 1.00 93.12 323 ASP A CA 1
ATOM 2500 C C . ASP A 1 323 ? -9.570 -6.682 12.521 1.00 93.12 323 ASP A C 1
ATOM 2502 O O . ASP A 1 323 ? -8.610 -7.255 12.004 1.00 93.12 323 ASP A O 1
ATOM 2506 N N . SER A 1 324 ? -10.447 -5.982 11.791 1.00 92.81 324 SER A N 1
ATOM 2507 C CA . SER A 1 324 ? -10.345 -5.836 10.332 1.00 92.81 324 SER A CA 1
ATOM 2508 C C . SER A 1 324 ? -9.037 -5.149 9.930 1.00 92.81 324 SER A C 1
ATOM 2510 O O . SER A 1 324 ? -8.359 -5.577 8.994 1.00 92.81 324 SER A O 1
ATOM 2512 N N . PHE A 1 325 ? -8.647 -4.085 10.637 1.00 89.38 325 PHE A N 1
ATOM 2513 C CA . PHE A 1 325 ?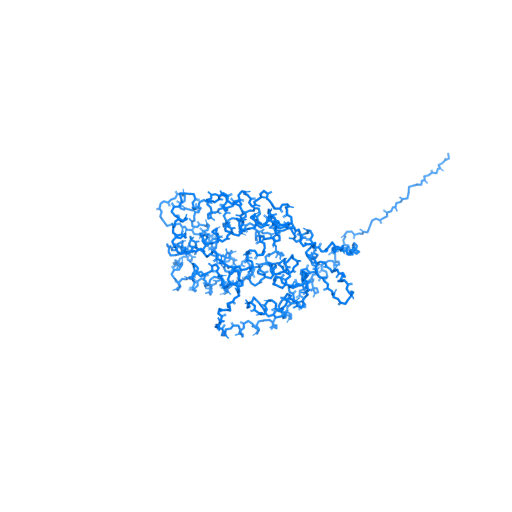 -7.371 -3.422 10.385 1.00 89.38 325 PHE A CA 1
ATOM 2514 C C . PHE A 1 325 ? -6.173 -4.278 10.781 1.00 89.38 325 PHE A C 1
ATOM 2516 O O . PHE A 1 325 ? -5.187 -4.284 10.045 1.00 89.38 325 PHE A O 1
ATOM 2523 N N . ASP A 1 326 ? -6.258 -5.032 11.872 1.00 93.31 326 ASP A N 1
ATOM 2524 C CA . ASP A 1 326 ? -5.200 -5.954 12.274 1.00 93.31 326 ASP A CA 1
ATOM 2525 C C . ASP A 1 326 ? -4.979 -7.027 11.202 1.00 93.31 326 ASP A C 1
ATOM 2527 O O . ASP A 1 326 ? -3.844 -7.255 10.784 1.00 93.31 326 ASP A O 1
ATOM 2531 N N . ASN A 1 327 ? -6.049 -7.626 10.669 1.00 94.25 327 ASN A N 1
ATOM 2532 C CA . ASN A 1 327 ? -5.941 -8.600 9.580 1.00 94.25 327 ASN A CA 1
ATOM 2533 C C . ASN A 1 327 ? -5.349 -7.961 8.310 1.00 94.25 327 ASN A C 1
ATOM 2535 O O . ASN A 1 327 ? -4.430 -8.517 7.700 1.00 94.25 327 ASN A O 1
ATOM 2539 N N . PHE A 1 328 ? -5.811 -6.758 7.948 1.00 90.50 328 PHE A N 1
ATOM 2540 C CA . PHE A 1 328 ? -5.296 -5.997 6.807 1.00 90.50 328 PHE A CA 1
ATOM 2541 C C . PHE A 1 328 ? -3.794 -5.705 6.931 1.00 90.50 328 PHE A C 1
ATOM 2543 O O . PHE A 1 328 ? -3.024 -5.955 5.998 1.00 90.50 328 PHE A O 1
ATOM 2550 N N . PHE A 1 329 ? -3.355 -5.180 8.076 1.00 89.69 329 PHE A N 1
ATOM 2551 C CA . PHE A 1 329 ? -1.958 -4.821 8.293 1.00 89.69 329 PHE A CA 1
ATOM 2552 C C . PHE A 1 329 ? -1.061 -6.041 8.451 1.00 89.69 329 PHE A C 1
ATOM 2554 O O . PHE A 1 329 ? 0.022 -6.045 7.869 1.00 89.69 329 PHE A O 1
ATOM 2561 N N . ALA A 1 330 ? -1.501 -7.084 9.156 1.00 95.00 330 ALA A N 1
ATOM 2562 C CA . ALA A 1 330 ? -0.757 -8.334 9.256 1.00 95.00 330 ALA A CA 1
ATOM 2563 C C . ALA A 1 330 ? -0.514 -8.941 7.869 1.00 95.00 330 ALA A C 1
ATOM 2565 O O . ALA A 1 330 ? 0.624 -9.259 7.517 1.00 95.00 330 ALA A O 1
ATOM 2566 N N . GLY A 1 331 ? -1.555 -9.017 7.036 1.00 91.94 331 GLY A N 1
ATOM 2567 C CA . GLY A 1 331 ? -1.425 -9.503 5.669 1.00 91.94 331 GLY A CA 1
ATOM 2568 C C . GLY A 1 331 ? -0.492 -8.636 4.816 1.00 91.94 331 GLY A C 1
ATOM 2569 O O . GLY A 1 331 ? 0.368 -9.168 4.113 1.00 91.94 331 GLY A O 1
ATOM 2570 N N . ILE A 1 332 ? -0.575 -7.302 4.916 1.00 90.44 332 ILE A N 1
ATOM 2571 C CA . ILE A 1 332 ? 0.352 -6.405 4.207 1.00 90.44 332 ILE A CA 1
ATOM 2572 C C . ILE A 1 332 ? 1.792 -6.568 4.701 1.00 90.44 332 ILE A C 1
ATOM 2574 O O . ILE A 1 332 ? 2.701 -6.592 3.876 1.00 90.44 332 ILE A O 1
ATOM 2578 N N . ILE A 1 333 ? 2.030 -6.680 6.007 1.00 93.56 333 ILE A N 1
ATOM 2579 C CA . ILE A 1 333 ? 3.377 -6.862 6.562 1.00 93.56 333 ILE A CA 1
ATOM 2580 C C . ILE A 1 333 ? 3.988 -8.167 6.043 1.00 93.56 333 ILE A C 1
ATOM 2582 O O . ILE A 1 333 ? 5.114 -8.148 5.546 1.00 93.56 333 ILE A O 1
ATOM 2586 N N . LEU A 1 334 ? 3.228 -9.268 6.060 1.00 95.44 334 LEU A N 1
ATOM 2587 C CA . LEU A 1 334 ? 3.658 -10.554 5.502 1.00 95.44 334 LEU A CA 1
ATOM 2588 C C . LEU A 1 334 ? 3.927 -10.458 3.996 1.00 95.44 334 LEU A C 1
ATOM 2590 O O . LEU A 1 334 ? 4.967 -10.918 3.529 1.00 95.44 334 LEU A O 1
ATOM 2594 N N . LEU A 1 335 ? 3.038 -9.801 3.244 1.00 92.31 335 LEU A N 1
ATOM 2595 C CA . LEU A 1 335 ? 3.206 -9.560 1.810 1.00 92.31 335 LEU A CA 1
ATOM 2596 C C . LEU A 1 335 ? 4.507 -8.802 1.507 1.00 92.31 335 LEU A C 1
ATOM 2598 O O . LEU A 1 335 ? 5.239 -9.172 0.590 1.00 92.31 335 LEU A O 1
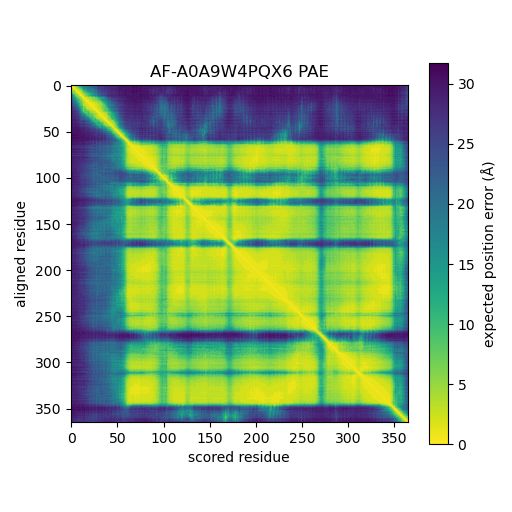ATOM 2602 N N . GLN A 1 336 ? 4.791 -7.740 2.265 1.00 92.94 336 GLN A N 1
ATOM 2603 C CA . GLN A 1 336 ? 6.009 -6.946 2.112 1.00 92.94 336 GLN A CA 1
ATOM 2604 C C . GLN A 1 336 ? 7.247 -7.769 2.490 1.00 92.94 336 GLN A C 1
ATOM 2606 O O . GLN A 1 336 ? 8.198 -7.803 1.714 1.00 92.94 336 GLN A O 1
ATOM 2611 N N . GLY A 1 337 ? 7.224 -8.467 3.629 1.00 94.75 337 GLY A N 1
ATOM 2612 C CA . GLY A 1 337 ? 8.328 -9.313 4.089 1.00 94.75 337 GLY A CA 1
ATOM 2613 C C . GLY A 1 337 ? 8.676 -10.423 3.095 1.00 94.75 337 GLY A C 1
ATOM 2614 O O . GLY A 1 337 ? 9.831 -10.557 2.695 1.00 94.75 337 GLY A O 1
ATOM 2615 N N . ASP A 1 338 ? 7.677 -11.162 2.606 1.00 93.81 338 ASP A N 1
ATOM 2616 C CA . ASP A 1 338 ? 7.889 -12.238 1.632 1.00 93.81 338 ASP A CA 1
ATOM 2617 C C . ASP A 1 338 ? 8.417 -11.705 0.289 1.00 93.81 338 ASP A C 1
ATOM 2619 O O . ASP A 1 338 ? 9.283 -12.334 -0.328 1.00 93.81 338 ASP A O 1
ATOM 2623 N N . ALA A 1 339 ? 7.942 -10.536 -0.159 1.00 92.06 339 ALA A N 1
ATOM 2624 C CA . ALA A 1 339 ? 8.456 -9.885 -1.362 1.00 92.06 339 ALA A CA 1
ATOM 2625 C C . ALA A 1 339 ? 9.910 -9.418 -1.186 1.00 92.06 339 ALA A C 1
ATOM 2627 O O . ALA A 1 339 ? 10.720 -9.614 -2.089 1.00 92.06 339 ALA A O 1
ATOM 2628 N N . ILE A 1 340 ? 10.272 -8.862 -0.022 1.00 94.75 340 ILE A N 1
ATOM 2629 C CA . ILE A 1 340 ? 11.658 -8.477 0.286 1.00 94.75 340 ILE A CA 1
ATOM 2630 C C . ILE A 1 340 ? 12.568 -9.710 0.288 1.00 94.75 340 ILE A C 1
ATOM 2632 O O . ILE A 1 340 ? 13.597 -9.707 -0.386 1.00 94.75 340 ILE A O 1
ATOM 2636 N N . ARG A 1 341 ? 12.182 -10.783 0.990 1.00 94.94 341 ARG A N 1
ATOM 2637 C CA . ARG A 1 341 ? 12.956 -12.035 1.064 1.00 94.94 341 ARG A CA 1
ATOM 2638 C C . ARG A 1 341 ? 13.220 -12.624 -0.324 1.00 94.94 341 ARG A C 1
ATOM 2640 O O . ARG A 1 341 ? 14.350 -13.001 -0.646 1.00 94.94 341 ARG A O 1
ATOM 2647 N N . SER A 1 342 ? 12.178 -12.669 -1.154 1.00 93.25 342 SER A N 1
ATOM 2648 C CA . SER A 1 342 ? 12.256 -13.193 -2.524 1.00 93.25 342 SER A CA 1
ATOM 2649 C C . SER A 1 342 ? 13.153 -12.307 -3.398 1.00 93.25 342 SER A C 1
ATOM 2651 O O . SER A 1 342 ? 14.037 -12.808 -4.093 1.00 93.25 342 SER A O 1
ATOM 2653 N N . ALA A 1 343 ? 13.016 -10.982 -3.281 1.00 92.12 343 ALA A N 1
ATOM 2654 C CA . ALA A 1 343 ? 13.828 -10.022 -4.019 1.00 92.12 343 ALA A CA 1
ATOM 2655 C C . ALA A 1 343 ? 15.318 -10.080 -3.655 1.00 92.12 343 ALA A C 1
ATOM 2657 O O . ALA A 1 343 ? 16.162 -10.007 -4.546 1.00 92.12 343 ALA A O 1
ATOM 2658 N N . LEU A 1 344 ? 15.656 -10.247 -2.372 1.00 92.19 344 LEU A N 1
ATOM 2659 C CA . LEU A 1 344 ? 17.043 -10.409 -1.920 1.00 92.19 344 LEU A CA 1
ATOM 2660 C C . LEU A 1 344 ? 17.672 -11.686 -2.492 1.00 92.19 344 LEU A C 1
ATOM 2662 O O . LEU A 1 344 ? 18.800 -11.654 -2.985 1.00 92.19 344 LEU A O 1
ATOM 2666 N N . SER A 1 345 ? 16.914 -12.784 -2.498 1.00 89.69 345 SER A N 1
ATOM 2667 C CA . SER A 1 345 ? 17.358 -14.066 -3.059 1.00 89.69 345 SER A CA 1
ATOM 2668 C C . SER A 1 345 ? 17.600 -13.971 -4.573 1.00 89.69 345 SER A C 1
ATOM 2670 O O . SER A 1 345 ? 18.609 -14.463 -5.081 1.00 89.69 345 SER A O 1
ATOM 2672 N N . ALA A 1 346 ? 16.715 -13.283 -5.301 1.00 85.06 346 ALA A N 1
ATOM 2673 C CA . ALA A 1 346 ? 16.843 -13.061 -6.742 1.00 85.06 346 ALA A CA 1
ATOM 2674 C C . ALA A 1 346 ? 17.989 -12.093 -7.098 1.00 85.06 346 ALA A C 1
ATOM 2676 O O . ALA A 1 346 ? 18.748 -12.332 -8.038 1.00 85.06 346 ALA A O 1
ATOM 2677 N N . ALA A 1 347 ? 18.162 -11.015 -6.327 1.00 76.06 347 ALA A N 1
ATOM 2678 C CA . ALA A 1 347 ? 19.209 -10.021 -6.561 1.00 76.06 347 ALA A CA 1
ATOM 2679 C C . ALA A 1 347 ? 20.628 -10.588 -6.360 1.00 76.06 347 ALA A C 1
ATOM 2681 O O . ALA A 1 347 ? 21.567 -10.109 -7.001 1.00 76.06 347 ALA A O 1
ATOM 2682 N N . GLY A 1 348 ? 20.776 -11.612 -5.510 1.00 65.50 348 GLY A N 1
ATOM 2683 C CA . GLY A 1 348 ? 22.031 -12.340 -5.306 1.00 65.50 348 GLY A CA 1
ATOM 2684 C C . GLY A 1 348 ? 22.339 -13.417 -6.356 1.00 65.50 348 GLY A C 1
ATOM 2685 O O . GLY A 1 348 ? 23.497 -13.800 -6.490 1.00 65.50 348 GLY A O 1
ATOM 2686 N N . SER A 1 349 ? 21.343 -13.898 -7.114 1.00 52.38 349 SER A N 1
ATOM 2687 C CA . SER A 1 349 ? 21.462 -15.105 -7.956 1.00 52.38 349 SER A CA 1
ATOM 2688 C C . SER A 1 349 ? 21.463 -14.861 -9.473 1.00 52.38 349 SER A C 1
ATOM 2690 O O . SER A 1 349 ? 21.808 -15.770 -10.226 1.00 52.38 349 SER A O 1
ATOM 2692 N N . VAL A 1 350 ? 21.141 -13.654 -9.958 1.00 42.50 350 VAL A N 1
ATOM 2693 C CA . VAL A 1 350 ? 20.928 -13.404 -11.400 1.00 42.50 350 VAL A CA 1
ATOM 2694 C C . VAL A 1 350 ? 21.918 -12.384 -11.992 1.00 42.50 350 VAL A C 1
ATOM 2696 O O . VAL A 1 350 ? 22.071 -11.261 -11.504 1.00 42.50 350 VAL A O 1
ATOM 2699 N N . ARG A 1 351 ? 22.577 -12.759 -13.104 1.00 38.91 351 ARG A N 1
ATOM 2700 C CA . ARG A 1 351 ? 23.353 -11.844 -13.971 1.00 38.91 351 ARG A CA 1
ATOM 2701 C C . ARG A 1 351 ? 22.381 -10.834 -14.606 1.00 38.91 351 ARG A C 1
ATOM 2703 O O . ARG A 1 351 ? 21.352 -11.255 -15.126 1.00 38.91 351 ARG A O 1
ATOM 2710 N N . PRO A 1 352 ? 22.665 -9.521 -14.589 1.00 41.03 352 PRO A N 1
ATOM 2711 C CA . PRO A 1 352 ? 21.689 -8.509 -14.984 1.00 41.03 352 PRO A CA 1
ATOM 2712 C C . PRO A 1 352 ? 21.235 -8.703 -16.436 1.00 41.03 352 PRO A C 1
ATOM 2714 O O . PRO A 1 352 ? 22.071 -8.733 -17.340 1.00 41.03 352 PRO A O 1
ATOM 2717 N N . ARG A 1 353 ? 19.916 -8.716 -16.681 1.00 45.47 353 ARG A N 1
ATOM 2718 C CA . ARG A 1 353 ? 19.418 -8.160 -17.944 1.00 45.47 353 ARG A CA 1
ATOM 2719 C C . ARG A 1 353 ? 19.756 -6.679 -17.884 1.00 45.47 353 ARG A C 1
ATOM 2721 O O . ARG A 1 353 ? 19.327 -5.979 -16.970 1.00 45.47 353 ARG A O 1
ATOM 2728 N N . THR A 1 354 ? 20.604 -6.224 -18.796 1.00 40.38 354 THR A N 1
ATOM 2729 C CA . THR A 1 354 ? 20.911 -4.809 -18.950 1.00 40.38 354 THR A CA 1
ATOM 2730 C C . THR A 1 354 ? 19.601 -4.077 -19.207 1.00 40.38 354 THR A C 1
ATOM 2732 O O . THR A 1 354 ? 19.051 -4.146 -20.304 1.00 40.38 354 THR A O 1
ATOM 2735 N N . VAL A 1 355 ? 19.091 -3.379 -18.186 1.00 45.66 355 VAL A N 1
ATOM 2736 C CA . VAL A 1 355 ? 18.180 -2.259 -18.415 1.00 45.66 355 VAL A CA 1
ATOM 2737 C C . VAL A 1 355 ? 18.970 -1.345 -19.342 1.00 45.66 355 VAL A C 1
ATOM 2739 O O . VAL A 1 355 ? 20.079 -0.938 -18.971 1.00 45.66 355 VAL A O 1
ATOM 2742 N N . PRO A 1 356 ? 18.523 -1.108 -20.584 1.00 44.78 356 PRO A N 1
ATOM 2743 C CA . PRO A 1 356 ? 19.245 -0.196 -21.444 1.00 44.78 356 PRO A CA 1
ATOM 2744 C C . PRO A 1 356 ? 19.344 1.125 -20.687 1.00 44.78 356 PRO A C 1
ATOM 2746 O O . PRO A 1 356 ? 18.342 1.606 -20.155 1.00 44.78 356 PRO A O 1
ATOM 2749 N N . LYS A 1 357 ? 20.556 1.680 -20.579 1.00 43.84 357 LYS A N 1
ATOM 2750 C CA . LYS A 1 357 ? 20.726 3.060 -20.130 1.00 43.84 357 LYS A CA 1
ATOM 2751 C C . LYS A 1 357 ? 20.052 3.927 -21.179 1.00 43.84 357 LYS A C 1
ATOM 2753 O O . LYS A 1 357 ? 20.658 4.303 -22.174 1.00 43.84 357 LYS A O 1
ATOM 2758 N N . PHE A 1 358 ? 18.767 4.160 -20.992 1.00 50.16 358 PHE A N 1
ATOM 2759 C CA . PHE A 1 358 ? 18.040 5.128 -21.767 1.00 50.16 358 PHE A CA 1
ATOM 2760 C C . PHE A 1 358 ? 18.374 6.469 -21.119 1.00 50.16 358 PHE A C 1
ATOM 2762 O O . PHE A 1 358 ? 17.914 6.781 -20.024 1.00 50.16 358 PHE A O 1
ATOM 2769 N N . THR A 1 359 ? 19.289 7.211 -21.730 1.00 46.50 359 THR A N 1
ATOM 2770 C CA . THR A 1 359 ? 19.549 8.589 -21.323 1.00 46.50 359 THR A CA 1
ATOM 2771 C C . THR A 1 359 ? 18.290 9.385 -21.635 1.00 46.50 359 THR A C 1
ATOM 2773 O O . THR A 1 359 ? 17.817 9.364 -22.773 1.00 46.50 359 THR A O 1
ATOM 2776 N N . ALA A 1 360 ? 17.710 10.031 -20.623 1.00 43.56 360 ALA A N 1
ATOM 2777 C CA . ALA A 1 360 ? 16.728 11.071 -20.879 1.00 43.56 360 ALA A CA 1
ATOM 2778 C C . ALA A 1 360 ? 17.419 12.133 -21.743 1.00 43.56 360 ALA A C 1
ATOM 2780 O O . ALA A 1 360 ? 18.518 12.564 -21.391 1.00 43.56 360 ALA A O 1
ATOM 2781 N N . ASP A 1 361 ? 16.808 12.527 -22.861 1.00 45.19 361 ASP A N 1
ATOM 2782 C CA . ASP A 1 361 ? 17.189 13.795 -23.479 1.00 45.19 361 ASP A CA 1
ATOM 2783 C C . ASP A 1 361 ? 16.962 14.871 -22.409 1.00 45.19 361 ASP A C 1
ATOM 2785 O O . ASP A 1 361 ? 15.889 14.919 -21.796 1.00 45.19 361 ASP A O 1
ATOM 2789 N N . GLU A 1 362 ? 17.995 15.666 -22.124 1.00 33.16 362 GLU A N 1
ATOM 2790 C CA . GLU A 1 362 ? 17.902 16.815 -21.226 1.00 33.16 362 GLU A CA 1
ATOM 2791 C C . GLU A 1 362 ? 16.721 17.678 -21.688 1.00 33.16 362 GLU A C 1
ATOM 2793 O O . GLU A 1 362 ? 16.749 18.289 -22.757 1.00 33.16 362 GLU A O 1
ATOM 2798 N N . ALA A 1 363 ? 15.630 17.665 -20.919 1.00 28.84 363 ALA A N 1
ATOM 2799 C CA . ALA A 1 363 ? 14.504 18.543 -21.187 1.00 28.84 363 ALA A CA 1
ATOM 2800 C C . ALA A 1 363 ? 14.995 19.993 -21.031 1.00 28.84 363 ALA A C 1
ATOM 2802 O O . ALA A 1 363 ? 15.672 20.278 -20.038 1.00 28.84 363 ALA A O 1
ATOM 2803 N N . PRO A 1 364 ? 14.691 20.906 -21.972 1.00 28.55 364 PRO A N 1
ATOM 2804 C CA . PRO A 1 364 ? 15.080 22.301 -21.825 1.00 28.55 364 PRO A CA 1
ATOM 2805 C C . PRO A 1 364 ? 14.450 22.880 -20.550 1.00 28.55 364 PRO A C 1
ATOM 2807 O O . PRO A 1 364 ? 13.285 22.599 -20.253 1.00 28.55 364 PRO A O 1
ATOM 2810 N N . ALA A 1 365 ? 15.287 23.611 -19.808 1.00 32.47 365 ALA A N 1
ATOM 2811 C CA . ALA A 1 365 ? 15.066 24.135 -18.459 1.00 32.47 365 ALA A CA 1
ATOM 2812 C C . ALA A 1 365 ? 13.806 24.996 -18.286 1.00 32.47 365 ALA A C 1
ATOM 2814 O O . ALA A 1 365 ? 13.422 25.700 -19.250 1.00 32.47 365 ALA A O 1
#